Protein AF-A0A3D4CUS3-F1 (afdb_monomer)

Solvent-accessible surface area (backbone atoms only — not comparable to full-atom values): 15974 Å² total; per-residue (Å²): 77,71,78,51,78,47,82,40,67,44,72,77,61,84,50,59,71,52,46,21,50,54,32,41,54,60,56,50,49,78,77,44,51,54,51,92,82,33,80,84,44,58,39,67,62,56,48,47,60,64,47,42,52,37,71,38,87,51,36,23,70,91,36,48,81,13,36,14,64,58,39,35,36,34,49,68,45,72,81,66,85,88,55,67,58,32,38,36,27,27,30,59,30,76,57,77,99,53,49,63,32,80,39,84,40,62,26,72,54,23,53,29,76,88,42,55,62,27,62,62,43,14,50,49,49,60,72,42,28,72,36,30,64,60,35,69,58,74,64,44,63,55,48,88,100,33,77,69,29,38,10,63,41,34,58,39,88,39,44,72,30,58,57,53,35,72,80,52,83,51,69,63,30,38,49,29,45,18,40,50,13,65,26,13,23,34,3,37,65,50,51,31,39,63,73,81,54,96,54,38,52,74,35,63,76,73,84,46,79,25,80,48,101,77,69,79,65,52,43,95,58,60,61,47,86,59,60,88,95,54,77,58,53,59,15,40,45,42,66,39,58,79,78,61,43,55,38,91,83,82,55,52,73,43,79,41,42,49,49,63,51,50,52,51,53,40,48,47,48,39,68,52,58,60,71,57,64,76,68,44,68,57,80,81,23,70,58,95

Mean predicted aligned error: 7.66 Å

Sequence (288 aa):
KPMTVIFEYGVPLSTCAQIKNWSQQWQQLSSLDFVSADPTSTFNADLEALTDVVALANANPAKPNGSAINQLRTNNFIEPFTLDWTMREWQITGAGVAPSHLTAVTTKQTPANSKWNTSDLASYLNTFEADIVAGTHTVPLSFPGATPFLSGQSAVPSPAFFWDAPGIANNEGRHHFSLNTCNGCHGGEAGAQLPTVGGLPLDPVTGMGATGPSSNAPSFVHIAERNAMSQSHLSRFLTGTGSALSDPVSGVPRVFDDLTRRAADLDFAANMPCLMLSLTPALATRSH

Foldseek 3Di:
DDKDKDFDFAQPDDALVRLQVLLVLVVVLVVWDDCVVPVPTCNVVSVCVSCCCQPDQLNQVVDQSSHRTAKMKIWPPDDDPVDFIKMAIWGQACDDPDHSDTDTDFQWLAFDPVCAADPQLLVVLQVCVVCLLQLNDTQDCADVVGHRGTGRMAGQPFQQDFGDYPNNPDLSSRLSSRCLHPNSVQHNNVSQDFDDDPQFDQDPVPRDTDHHDPDSGGDPDQWADDDPPDGTGGTCLQCQPDFFRQSPPPRPGHTHHNVVVVVVLSCCSNDPDSVVVVVCPPSVSPSD

Structure (mmCIF, N/CA/C/O backbone):
data_AF-A0A3D4CUS3-F1
#
_entry.id   AF-A0A3D4CUS3-F1
#
loop_
_atom_site.group_PDB
_atom_site.id
_atom_site.type_symbol
_atom_site.label_atom_id
_atom_site.label_alt_id
_atom_site.label_comp_id
_atom_site.label_asym_id
_atom_site.label_entity_id
_atom_site.label_seq_id
_atom_site.pdbx_PDB_ins_code
_atom_site.Cartn_x
_atom_site.Cartn_y
_atom_site.Cartn_z
_atom_site.occupancy
_atom_site.B_iso_or_equiv
_atom_site.auth_seq_id
_atom_site.auth_comp_id
_atom_site.auth_asym_id
_atom_site.auth_atom_id
_atom_site.pdbx_PDB_model_num
ATOM 1 N N . LYS A 1 1 ? 1.770 22.725 -1.464 1.00 59.00 1 LYS A N 1
ATOM 2 C CA . LYS A 1 1 ? 1.053 21.436 -1.296 1.00 59.00 1 LYS A CA 1
ATOM 3 C C . LYS A 1 1 ? 0.975 21.119 0.195 1.00 59.00 1 LYS A C 1
ATOM 5 O O . LYS A 1 1 ? 2.015 21.281 0.830 1.00 59.00 1 LYS A O 1
ATOM 10 N N . PRO A 1 2 ? -0.180 20.728 0.777 1.00 69.19 2 PRO A N 1
ATOM 11 C CA . PRO A 1 2 ? -0.237 20.308 2.166 1.00 69.19 2 PRO A CA 1
ATOM 12 C C . PRO A 1 2 ? 0.639 19.073 2.346 1.00 69.19 2 PRO A C 1
ATOM 14 O O . PRO A 1 2 ? 0.858 18.291 1.411 1.00 69.19 2 PRO A O 1
ATOM 17 N N . MET A 1 3 ? 1.152 18.922 3.559 1.00 77.25 3 MET A N 1
ATOM 18 C CA . MET A 1 3 ? 1.794 17.689 3.970 1.00 77.25 3 MET A CA 1
ATOM 19 C C . MET A 1 3 ? 0.709 16.640 4.191 1.00 77.25 3 MET A C 1
ATOM 21 O O . MET A 1 3 ? -0.192 16.837 5.002 1.00 77.25 3 MET A O 1
ATOM 25 N N . THR A 1 4 ? 0.809 15.526 3.482 1.00 79.75 4 THR A N 1
ATOM 26 C CA . THR A 1 4 ? -0.019 14.346 3.702 1.00 79.75 4 THR A CA 1
ATOM 27 C C . THR A 1 4 ? 0.852 13.229 4.248 1.00 79.75 4 THR A C 1
ATOM 29 O O . THR A 1 4 ? 2.008 13.060 3.849 1.00 79.75 4 THR A O 1
ATOM 32 N N . VAL A 1 5 ? 0.284 12.473 5.183 1.00 87.12 5 VAL A N 1
ATOM 33 C CA . VAL A 1 5 ? 0.957 11.375 5.868 1.00 87.12 5 VAL A CA 1
ATOM 34 C C . VAL A 1 5 ? 0.071 10.137 5.813 1.00 87.12 5 VAL A C 1
ATOM 36 O O . VAL A 1 5 ? -1.119 10.218 6.102 1.00 87.12 5 VAL A O 1
ATOM 39 N N . ILE A 1 6 ? 0.658 8.995 5.459 1.00 88.69 6 ILE A N 1
ATOM 40 C CA . ILE A 1 6 ? 0.032 7.674 5.578 1.00 88.69 6 ILE A CA 1
ATOM 41 C C . ILE A 1 6 ? 0.704 6.957 6.740 1.00 88.69 6 ILE A C 1
ATOM 43 O O . ILE A 1 6 ? 1.929 6.828 6.751 1.00 88.69 6 ILE A O 1
ATOM 47 N N . PHE A 1 7 ? -0.098 6.474 7.683 1.00 92.75 7 PHE A N 1
ATOM 48 C CA . PHE A 1 7 ? 0.341 5.554 8.725 1.00 92.75 7 PHE A CA 1
ATOM 49 C C . PHE A 1 7 ? -0.095 4.146 8.342 1.00 92.75 7 PHE A C 1
ATOM 51 O O . PHE A 1 7 ? -1.285 3.882 8.184 1.00 92.75 7 PHE A O 1
ATOM 58 N N . GLU A 1 8 ? 0.864 3.239 8.194 1.00 93.12 8 GLU A N 1
ATOM 59 C CA . GLU A 1 8 ? 0.587 1.841 7.890 1.00 93.12 8 GLU A CA 1
ATOM 60 C C . GLU A 1 8 ? 0.968 0.993 9.101 1.00 93.12 8 GLU A C 1
ATOM 62 O O . GLU A 1 8 ? 2.135 0.928 9.503 1.00 93.12 8 GLU A O 1
ATOM 67 N N . TYR A 1 9 ? -0.031 0.357 9.706 1.00 94.75 9 TYR A N 1
ATOM 68 C CA . TYR A 1 9 ? 0.124 -0.417 10.931 1.00 94.75 9 TYR A CA 1
ATOM 69 C C . TYR A 1 9 ? 0.278 -1.908 10.635 1.00 94.75 9 TYR A C 1
ATOM 71 O O . TYR A 1 9 ? -0.374 -2.461 9.753 1.00 94.75 9 TYR A O 1
ATOM 79 N N . GLY A 1 10 ? 1.133 -2.570 11.409 1.00 93.00 10 GLY A N 1
ATOM 80 C CA . GLY A 1 10 ? 1.187 -4.021 11.495 1.00 93.00 10 GLY A CA 1
ATOM 81 C C . GLY A 1 10 ? 0.258 -4.499 12.595 1.00 93.00 10 GLY A C 1
ATOM 82 O O . GLY A 1 10 ? 0.450 -4.141 13.754 1.00 93.00 10 GLY A O 1
ATOM 83 N N . VAL A 1 11 ? -0.727 -5.314 12.233 1.00 93.44 11 VAL A N 1
ATOM 84 C CA . VAL A 1 11 ? -1.710 -5.856 13.171 1.00 93.44 11 VAL A CA 1
ATOM 85 C C . VAL A 1 11 ? -1.025 -6.879 14.089 1.00 93.44 11 VAL A C 1
ATOM 87 O O . VAL A 1 11 ? -0.524 -7.887 13.589 1.00 93.44 11 VAL A O 1
ATOM 90 N N . PRO A 1 12 ? -0.982 -6.670 15.419 1.00 94.38 12 PRO A N 1
ATOM 91 C CA . PRO A 1 12 ? -0.307 -7.560 16.367 1.00 94.38 12 PRO A CA 1
ATOM 92 C C . PRO A 1 12 ? -1.148 -8.806 16.718 1.00 94.38 12 PRO A C 1
ATOM 94 O O . PRO A 1 12 ? -1.162 -9.257 17.861 1.00 94.38 12 PRO A O 1
ATOM 97 N N . LEU A 1 13 ? -1.853 -9.376 15.738 1.00 92.69 13 LEU A N 1
ATOM 98 C CA . LEU A 1 13 ? -2.669 -10.583 15.872 1.00 92.69 13 LEU A CA 1
ATOM 99 C C . LEU A 1 13 ? -2.086 -11.668 14.966 1.00 92.69 13 LEU A C 1
ATOM 101 O O . LEU A 1 13 ? -1.960 -11.466 13.762 1.00 92.69 13 LEU A O 1
ATOM 105 N N . SER A 1 14 ? -1.715 -12.814 15.536 1.00 88.81 14 SER A N 1
ATOM 106 C CA . SER A 1 14 ? -0.957 -13.846 14.809 1.00 88.81 14 SER A CA 1
ATOM 107 C C . SER A 1 14 ? -1.591 -15.231 14.846 1.00 88.81 14 SER A C 1
ATOM 109 O O . SER A 1 14 ? -1.266 -16.078 14.016 1.00 88.81 14 SER A O 1
ATOM 111 N N . THR A 1 15 ? -2.511 -15.489 15.778 1.00 91.00 15 THR A N 1
ATOM 112 C CA . THR A 1 15 ? -3.245 -16.757 15.793 1.00 91.00 15 THR A CA 1
ATOM 113 C C . THR A 1 15 ? -4.447 -16.687 14.859 1.00 91.00 15 THR A C 1
ATOM 115 O O . THR A 1 15 ? -5.098 -15.648 14.737 1.00 91.00 15 THR A O 1
ATOM 118 N N . CYS A 1 16 ? -4.800 -17.821 14.248 1.00 91.00 16 CYS A N 1
ATOM 119 C CA . CYS A 1 16 ? -5.996 -17.899 13.411 1.00 91.00 16 CYS A CA 1
ATOM 120 C C . CYS A 1 16 ? -7.245 -17.395 14.150 1.00 91.00 16 CYS A C 1
ATOM 122 O O . CYS A 1 16 ? -7.989 -16.587 13.610 1.00 91.00 16 CYS A O 1
ATOM 124 N N . ALA A 1 17 ? -7.460 -17.836 15.395 1.00 93.38 17 ALA A N 1
ATOM 125 C CA . ALA A 1 17 ? -8.639 -17.454 16.169 1.00 93.38 17 ALA A CA 1
ATOM 126 C C . ALA A 1 17 ? -8.754 -15.930 16.341 1.00 93.38 17 ALA A C 1
ATOM 128 O O . ALA A 1 17 ? -9.843 -15.385 16.179 1.00 93.38 17 ALA A O 1
ATOM 129 N N . GLN A 1 18 ? -7.637 -15.244 16.609 1.00 94.50 18 GLN A N 1
ATOM 130 C CA . GLN A 1 18 ? -7.605 -13.784 16.704 1.00 94.50 18 GLN A CA 1
ATOM 131 C C . GLN A 1 18 ? -7.936 -13.118 15.365 1.00 94.50 18 GLN A C 1
ATOM 133 O O . GLN A 1 18 ? -8.786 -12.235 15.326 1.00 94.50 18 GLN A O 1
ATOM 138 N N . ILE A 1 19 ? -7.303 -13.561 14.273 1.00 92.75 19 ILE A N 1
ATOM 139 C CA . ILE A 1 19 ? -7.516 -12.996 12.932 1.00 92.75 19 ILE A CA 1
ATOM 140 C C . ILE A 1 19 ? -8.974 -13.174 12.495 1.00 92.75 19 ILE A C 1
ATOM 142 O O . ILE A 1 19 ? -9.592 -12.216 12.032 1.00 92.75 19 ILE A O 1
ATOM 146 N N . LYS A 1 20 ? -9.544 -14.372 12.681 1.00 94.25 20 LYS A N 1
ATOM 147 C CA . LYS A 1 20 ? -10.948 -14.653 12.348 1.00 94.25 20 LYS A CA 1
ATOM 148 C C . LYS A 1 20 ? -11.899 -13.776 13.150 1.00 94.25 20 LYS A C 1
ATOM 150 O O . LYS A 1 20 ? -12.780 -13.163 12.563 1.00 94.25 20 LYS A O 1
ATOM 155 N N . ASN A 1 21 ? -11.708 -13.705 14.468 1.00 95.75 21 ASN A N 1
ATOM 156 C CA . ASN A 1 21 ? -12.573 -12.916 15.342 1.00 95.75 21 ASN A CA 1
ATOM 157 C C . ASN A 1 21 ? -12.532 -11.430 14.953 1.00 95.75 21 ASN A C 1
ATOM 159 O O . ASN A 1 21 ? -13.571 -10.832 14.699 1.00 95.75 21 ASN A O 1
ATOM 163 N N . TRP A 1 22 ? -11.335 -10.871 14.769 1.00 96.31 22 TRP A N 1
ATOM 164 C CA . TRP A 1 22 ? -11.177 -9.480 14.348 1.00 96.31 22 TRP A CA 1
ATOM 165 C C . TRP A 1 22 ? -11.804 -9.216 12.968 1.00 96.31 22 TRP A C 1
ATOM 167 O O . TRP A 1 22 ? -12.482 -8.211 12.774 1.00 96.31 22 TRP A O 1
ATOM 177 N N . SER A 1 23 ? -11.669 -10.155 12.025 1.00 95.00 23 SER A N 1
ATOM 178 C CA . SER A 1 23 ? -12.306 -10.062 10.700 1.00 95.00 23 SER A CA 1
ATOM 179 C C . SER A 1 23 ? -13.838 -10.084 10.783 1.00 95.00 23 SER A C 1
ATOM 181 O O . SER A 1 23 ? -14.510 -9.314 10.100 1.00 95.00 23 SER A O 1
ATOM 183 N N . GLN A 1 24 ? -14.399 -10.933 11.648 1.00 96.44 24 GLN A N 1
ATOM 184 C CA . GLN A 1 24 ? -15.841 -10.998 11.902 1.00 96.44 24 GLN A CA 1
ATOM 185 C C . GLN A 1 24 ? -16.360 -9.711 12.551 1.00 96.44 24 GLN A C 1
ATOM 187 O O . GLN A 1 24 ? -17.419 -9.227 12.166 1.00 96.44 24 GLN A O 1
ATOM 192 N N . GLN A 1 25 ? -15.612 -9.122 13.486 1.00 97.25 25 GLN A N 1
ATOM 193 C CA . GLN A 1 25 ? -15.953 -7.835 14.098 1.00 97.25 25 GLN A CA 1
ATOM 194 C C . GLN A 1 25 ? -15.955 -6.697 13.062 1.00 97.25 25 GLN A C 1
ATOM 196 O O . GLN A 1 25 ? -16.886 -5.895 13.035 1.00 97.25 25 GLN A O 1
ATOM 201 N N . TRP A 1 26 ? -14.986 -6.669 12.138 1.00 96.62 26 TRP A N 1
ATOM 202 C CA . TRP A 1 26 ? -15.012 -5.737 11.001 1.00 96.62 26 TRP A CA 1
ATOM 203 C C . TRP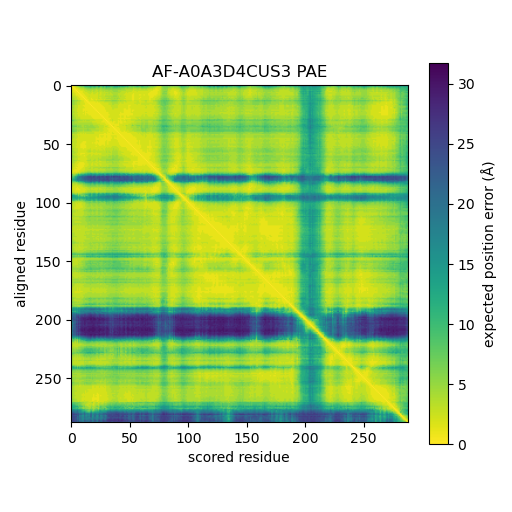 A 1 26 ? -16.256 -5.922 10.122 1.00 96.62 26 TRP A C 1
ATOM 205 O O . TRP A 1 26 ? -16.871 -4.934 9.726 1.00 96.62 26 TRP A O 1
ATOM 215 N N . GLN A 1 27 ? -16.659 -7.165 9.833 1.00 95.44 27 GLN A N 1
ATOM 216 C CA . GLN A 1 27 ? -17.898 -7.429 9.091 1.00 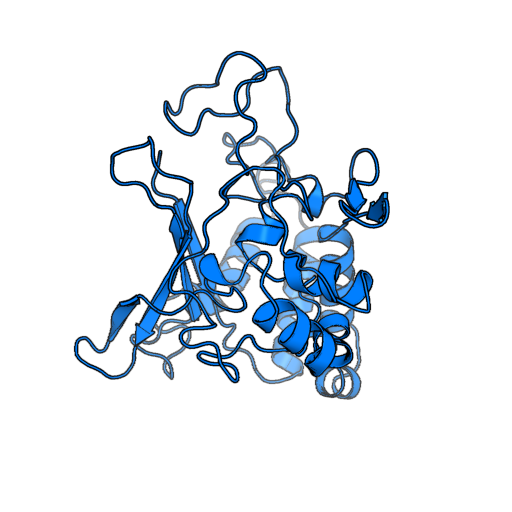95.44 27 GLN A CA 1
ATOM 217 C C . GLN A 1 27 ? -19.143 -6.972 9.864 1.00 95.44 27 GLN A C 1
ATOM 219 O O . GLN A 1 27 ? -20.057 -6.409 9.263 1.00 95.44 27 GLN A O 1
ATOM 224 N N . GLN A 1 28 ? -19.182 -7.168 11.184 1.00 95.88 28 GLN A N 1
ATOM 225 C CA . GLN A 1 28 ? -20.318 -6.785 12.030 1.00 95.88 28 GLN A CA 1
ATOM 226 C C . GLN A 1 28 ? -20.609 -5.282 11.982 1.00 95.88 28 GLN A C 1
ATOM 228 O O . GLN A 1 28 ? -21.783 -4.913 12.007 1.00 95.88 28 GLN A O 1
ATOM 233 N N . LEU A 1 29 ? -19.595 -4.426 11.796 1.00 96.31 29 LEU A N 1
ATOM 234 C CA . LEU A 1 29 ? -19.809 -2.984 11.611 1.00 96.31 29 LEU A CA 1
ATOM 235 C C . LEU A 1 29 ? -20.782 -2.663 10.467 1.00 96.31 29 LEU A C 1
ATOM 237 O O . LEU A 1 29 ? -21.519 -1.689 10.555 1.00 96.31 29 LEU A O 1
ATOM 241 N N . SER A 1 30 ? -20.821 -3.482 9.409 1.00 92.69 30 SER A N 1
ATOM 242 C CA . SER A 1 30 ? -21.730 -3.270 8.270 1.00 92.69 30 SER A CA 1
ATOM 243 C C . SER A 1 30 ? -23.211 -3.486 8.602 1.00 92.69 30 SER A C 1
ATOM 245 O O . SER A 1 30 ? -24.074 -3.068 7.834 1.00 92.69 30 SER A O 1
ATOM 247 N N . SER A 1 31 ? -23.505 -4.131 9.734 1.00 94.38 31 SER A N 1
ATOM 248 C CA . SER A 1 31 ? -24.869 -4.356 10.226 1.00 94.38 31 SER A CA 1
ATOM 249 C C . SER A 1 31 ? -25.372 -3.257 11.164 1.00 94.38 31 SER A C 1
ATOM 251 O O . SER A 1 31 ? -26.530 -3.294 11.573 1.00 94.38 31 SER A O 1
ATOM 253 N N . LEU A 1 32 ? -24.511 -2.297 11.511 1.00 95.94 32 LEU A N 1
ATOM 254 C CA . LEU A 1 32 ? -24.823 -1.202 12.419 1.00 95.94 32 LEU A CA 1
ATOM 255 C C . LEU A 1 32 ? -25.072 0.080 11.625 1.00 95.94 32 LEU A C 1
ATOM 257 O O . LEU A 1 32 ? -24.307 0.428 10.723 1.00 95.94 32 LEU A O 1
ATOM 261 N N . ASP A 1 33 ? -26.107 0.823 12.005 1.00 94.00 33 ASP A N 1
ATOM 262 C CA . ASP A 1 33 ? -26.317 2.171 11.486 1.00 94.00 33 ASP A CA 1
ATOM 263 C C . ASP A 1 33 ? -25.230 3.122 12.001 1.00 94.00 33 ASP A C 1
ATOM 265 O O . ASP A 1 33 ? -24.719 2.981 13.112 1.00 94.00 33 ASP A O 1
ATOM 269 N N . PHE A 1 34 ? -24.876 4.148 11.228 1.00 90.31 34 PHE A N 1
ATOM 270 C CA . PHE A 1 34 ? -24.043 5.225 11.763 1.00 90.31 34 PHE A CA 1
ATOM 271 C C . PHE A 1 34 ? -24.788 5.967 12.881 1.00 90.31 34 PHE A C 1
ATOM 273 O O . PHE A 1 34 ? -25.996 6.178 12.788 1.00 90.31 34 PHE A O 1
ATOM 280 N N . VAL A 1 35 ? -24.055 6.485 13.873 1.00 88.88 35 VAL A N 1
ATOM 281 C CA . VAL A 1 35 ? -24.626 7.247 15.009 1.00 88.88 35 VAL A CA 1
ATOM 282 C C . VAL A 1 35 ? -25.444 8.472 14.556 1.00 88.88 35 VAL A C 1
ATOM 284 O O . VAL A 1 35 ? -26.342 8.941 15.248 1.00 88.88 35 VAL A O 1
ATOM 287 N N . SER A 1 36 ? -25.164 8.989 13.356 1.00 86.94 36 SER A N 1
ATOM 288 C CA . SER A 1 36 ? -25.947 10.048 12.712 1.00 86.94 36 SER A CA 1
ATOM 289 C C . SER A 1 36 ? -27.365 9.642 12.302 1.00 86.94 36 SER A C 1
ATOM 291 O O . SER A 1 36 ? -28.226 10.510 12.191 1.00 86.94 36 SER A O 1
ATOM 293 N N . ALA A 1 37 ? -27.577 8.363 11.989 1.00 90.50 37 ALA A N 1
ATOM 294 C CA . ALA A 1 37 ? -28.860 7.801 11.577 1.00 90.50 37 ALA A CA 1
ATOM 295 C C . ALA A 1 37 ? -29.599 7.181 12.773 1.00 90.50 37 ALA A C 1
ATOM 297 O O . ALA A 1 37 ? -30.798 7.400 12.922 1.00 90.50 37 ALA A O 1
ATOM 298 N N . ASP A 1 38 ? -28.867 6.493 13.653 1.00 94.25 38 ASP A N 1
ATOM 299 C CA . ASP A 1 38 ? -29.369 5.959 14.918 1.00 94.25 38 ASP A CA 1
ATOM 300 C C . ASP A 1 38 ? -28.444 6.370 16.079 1.00 94.25 38 ASP A C 1
ATOM 302 O O . ASP A 1 38 ? -27.366 5.793 16.244 1.00 94.25 38 ASP A O 1
ATOM 306 N N . PRO A 1 39 ? -28.857 7.330 16.930 1.00 94.12 39 PRO A N 1
ATOM 307 C CA . PRO A 1 39 ? -28.078 7.760 18.090 1.00 94.12 39 PRO A CA 1
ATOM 308 C C . PRO A 1 39 ? -27.793 6.662 19.127 1.00 94.12 39 PRO A C 1
ATOM 310 O O . PRO A 1 39 ? -26.960 6.877 20.005 1.00 94.12 39 PRO A O 1
ATOM 313 N N . THR A 1 40 ? -28.491 5.522 19.071 1.00 96.31 40 THR A N 1
ATOM 314 C CA . THR A 1 40 ? -28.289 4.380 19.979 1.00 96.31 40 THR A CA 1
ATOM 315 C C . THR A 1 40 ? -27.310 3.335 19.442 1.00 96.31 40 THR A C 1
ATOM 317 O O . THR A 1 40 ? -26.943 2.416 20.175 1.00 96.31 40 THR A O 1
ATOM 320 N N . SER A 1 41 ? -26.851 3.489 18.197 1.00 97.19 41 SER A N 1
ATOM 321 C CA . SER A 1 41 ? -25.899 2.577 17.565 1.00 97.19 41 SER A CA 1
ATOM 322 C C . SER A 1 41 ? -24.549 2.524 18.290 1.00 97.19 41 SER A C 1
ATOM 324 O O . SER A 1 41 ? -24.004 3.545 18.716 1.00 97.19 41 SER A O 1
ATOM 326 N N . THR A 1 42 ? -23.957 1.328 18.355 1.00 97.44 42 THR A N 1
ATOM 327 C CA . THR A 1 42 ? -22.611 1.085 18.899 1.00 97.44 42 THR A CA 1
ATOM 328 C C . THR A 1 42 ? -21.490 1.271 17.875 1.00 97.44 42 THR A C 1
ATOM 330 O O . THR A 1 42 ? -20.325 1.155 18.247 1.00 97.44 42 THR A O 1
ATOM 333 N N . PHE A 1 43 ? -21.800 1.626 16.617 1.00 96.44 43 PHE A N 1
ATOM 334 C CA . PHE A 1 43 ? -20.843 1.665 15.498 1.00 96.44 43 PHE A CA 1
ATOM 335 C C . PHE A 1 43 ? -19.503 2.334 15.843 1.00 96.44 43 PHE A C 1
ATOM 337 O O . PHE A 1 43 ? -18.446 1.773 15.568 1.00 96.44 43 PHE A O 1
ATOM 344 N N . ASN A 1 44 ? -19.524 3.527 16.451 1.00 95.69 44 ASN A N 1
ATOM 345 C CA . ASN A 1 44 ? -18.290 4.256 16.766 1.00 95.69 44 ASN A CA 1
ATOM 346 C C . ASN A 1 44 ? -17.464 3.566 17.861 1.00 95.69 44 ASN A C 1
ATOM 348 O O . ASN A 1 44 ? -16.243 3.551 17.755 1.00 95.69 44 ASN A O 1
ATOM 352 N N . ALA A 1 45 ? -18.113 2.999 18.882 1.00 97.44 45 ALA A N 1
ATOM 353 C CA . ALA A 1 45 ? -17.427 2.297 19.965 1.00 97.44 45 ALA A CA 1
ATOM 354 C C . ALA A 1 45 ? -16.811 0.979 19.468 1.00 97.44 45 ALA A C 1
ATOM 356 O O . ALA A 1 45 ? -15.670 0.661 19.797 1.00 97.44 45 ALA A O 1
ATOM 357 N N . ASP A 1 46 ? -17.536 0.247 18.620 1.00 97.94 46 ASP A N 1
ATOM 358 C CA . ASP A 1 46 ? -17.047 -0.996 18.020 1.00 97.94 46 ASP A CA 1
ATOM 359 C C . ASP A 1 46 ? -15.898 -0.721 17.030 1.00 97.94 46 ASP A C 1
ATOM 361 O O . ASP A 1 46 ? -14.898 -1.443 17.017 1.00 97.94 46 ASP A O 1
ATOM 365 N N . LEU A 1 47 ? -15.989 0.361 16.244 1.00 97.12 47 LEU A N 1
ATOM 366 C CA . LEU A 1 47 ? -14.908 0.816 15.364 1.00 97.12 47 LEU A CA 1
ATOM 367 C C . LEU A 1 47 ? -13.667 1.245 16.160 1.00 97.12 47 LEU A C 1
ATOM 369 O O . LEU A 1 47 ? -12.556 0.876 15.785 1.00 97.12 47 LEU A O 1
ATOM 373 N N . GLU A 1 48 ? -13.840 1.993 17.253 1.00 97.44 48 GLU A N 1
ATOM 374 C CA . GLU A 1 48 ? -12.739 2.392 18.136 1.00 97.44 48 GLU A CA 1
ATOM 375 C C . GLU A 1 48 ? -12.015 1.155 18.677 1.00 97.44 48 GLU A C 1
ATOM 377 O O . GLU A 1 48 ? -10.813 1.016 18.447 1.00 97.44 48 GLU A O 1
ATOM 382 N N . ALA A 1 49 ? -12.749 0.190 19.244 1.00 97.62 49 ALA A N 1
ATOM 383 C CA . ALA A 1 49 ? -12.187 -1.062 19.754 1.00 97.62 49 ALA A CA 1
ATOM 384 C C . ALA A 1 49 ? -11.411 -1.858 18.685 1.00 97.62 49 ALA A C 1
ATOM 386 O O . ALA A 1 49 ? -10.350 -2.421 18.969 1.00 97.62 49 ALA A O 1
ATOM 387 N N . LEU A 1 50 ? -11.903 -1.884 17.441 1.00 97.62 50 LEU A N 1
ATOM 388 C CA . LEU A 1 50 ? -11.213 -2.507 16.308 1.00 97.62 50 LEU A CA 1
ATOM 389 C C . LEU A 1 50 ? -9.901 -1.797 15.956 1.00 97.62 50 LEU A C 1
ATOM 391 O O . LEU A 1 50 ? -8.919 -2.465 15.619 1.00 97.62 50 LEU A O 1
ATOM 395 N N . THR A 1 51 ? -9.877 -0.463 16.017 1.00 97.00 51 THR A N 1
ATOM 396 C CA . THR A 1 51 ? -8.696 0.349 15.684 1.00 97.00 51 THR A CA 1
ATOM 397 C C . THR A 1 51 ? -7.679 0.451 16.822 1.00 97.00 51 THR A C 1
ATOM 399 O O . THR A 1 51 ? -6.477 0.521 16.555 1.00 97.00 51 THR A O 1
ATOM 402 N N . ASP A 1 52 ? -8.114 0.351 18.077 1.00 97.50 52 ASP A N 1
ATOM 403 C CA . ASP A 1 52 ? -7.262 0.367 19.271 1.00 97.50 52 ASP A CA 1
ATOM 404 C C . ASP A 1 52 ? -6.234 -0.768 19.287 1.00 97.50 52 ASP A C 1
ATOM 406 O O . ASP A 1 52 ? -5.124 -0.594 19.797 1.00 97.50 52 ASP A O 1
ATOM 410 N N . VAL A 1 53 ? -6.554 -1.890 18.628 1.00 97.00 53 VAL A N 1
ATOM 411 C CA . VAL A 1 53 ? -5.643 -3.022 18.381 1.00 97.00 53 VAL A CA 1
ATOM 412 C C . VAL A 1 53 ? -4.300 -2.573 17.790 1.00 97.00 53 VAL A C 1
ATOM 414 O O . VAL A 1 53 ? -3.281 -3.225 18.017 1.00 97.00 53 VAL A O 1
ATOM 417 N N . VAL A 1 54 ? -4.278 -1.471 17.033 1.00 96.81 54 VAL A N 1
ATOM 418 C CA . VAL A 1 54 ? -3.057 -0.918 16.428 1.00 96.81 54 VAL A CA 1
ATOM 419 C C . VAL A 1 54 ? -2.757 0.527 16.831 1.00 96.81 54 VAL A C 1
ATOM 421 O O . VAL A 1 54 ? -1.596 0.934 16.777 1.00 96.81 54 VAL A O 1
ATOM 424 N N . ALA A 1 55 ? -3.767 1.313 17.204 1.00 95.56 55 ALA A N 1
ATOM 425 C CA . ALA A 1 55 ? -3.622 2.752 17.413 1.00 95.56 55 ALA A CA 1
ATOM 426 C C . ALA A 1 55 ? -3.099 3.123 18.810 1.00 95.56 55 ALA A C 1
ATOM 428 O O . ALA A 1 55 ? -2.457 4.166 18.958 1.00 95.56 55 ALA A O 1
ATOM 429 N N . LEU A 1 56 ? -3.335 2.282 19.824 1.00 96.19 56 LEU A N 1
ATOM 430 C CA . LEU A 1 56 ? -2.934 2.581 21.197 1.00 96.19 56 LEU A CA 1
ATOM 431 C C . LEU A 1 56 ? -1.410 2.590 21.383 1.00 96.19 56 LEU A C 1
ATOM 433 O O . LEU A 1 56 ? -0.644 1.879 20.723 1.00 96.19 56 LEU A O 1
ATOM 437 N N . ALA A 1 57 ? -0.956 3.379 22.359 1.00 94.75 57 ALA A N 1
ATOM 438 C CA . ALA A 1 57 ? 0.421 3.309 22.826 1.00 94.75 57 ALA A CA 1
ATOM 439 C C . ALA A 1 57 ? 0.735 1.890 23.324 1.00 94.75 57 ALA A C 1
ATOM 441 O O . ALA A 1 57 ? -0.065 1.281 24.030 1.00 94.75 57 ALA A O 1
ATOM 442 N N . ASN A 1 58 ? 1.919 1.378 22.983 1.00 96.19 58 ASN A N 1
ATOM 443 C CA . ASN A 1 58 ? 2.331 0.004 23.285 1.00 96.19 58 ASN A CA 1
ATOM 444 C C . ASN A 1 58 ? 1.452 -1.096 22.655 1.00 96.19 58 ASN A C 1
ATOM 446 O O . ASN A 1 58 ? 1.513 -2.235 23.113 1.00 96.19 58 ASN A O 1
ATOM 450 N N . ALA A 1 59 ? 0.690 -0.807 21.590 1.00 96.81 59 ALA A N 1
ATOM 451 C CA . ALA A 1 59 ? -0.082 -1.820 20.861 1.00 96.81 59 ALA A CA 1
ATOM 452 C C . ALA A 1 59 ? 0.780 -2.992 20.343 1.00 96.81 59 ALA A C 1
ATOM 454 O O . ALA A 1 59 ? 0.284 -4.104 20.185 1.00 96.81 59 ALA A O 1
ATOM 455 N N . ASN A 1 60 ? 2.084 -2.788 20.114 1.00 95.75 60 ASN A N 1
ATOM 456 C CA . ASN A 1 60 ? 3.019 -3.875 19.827 1.00 95.75 60 ASN A CA 1
ATOM 457 C C . ASN A 1 60 ? 4.342 -3.703 20.600 1.00 95.75 60 ASN A C 1
ATOM 459 O O . ASN A 1 60 ? 5.297 -3.138 20.060 1.00 95.75 60 ASN A O 1
ATOM 463 N N . PRO A 1 61 ? 4.447 -4.229 21.837 1.00 94.69 61 PRO A N 1
ATOM 464 C CA . PRO A 1 61 ? 5.624 -4.057 22.697 1.00 94.69 61 PRO A CA 1
ATOM 465 C C . PRO A 1 61 ? 6.928 -4.639 22.135 1.00 94.69 61 PRO A C 1
ATOM 467 O O . PRO A 1 61 ? 8.007 -4.264 22.584 1.00 94.69 61 PRO A O 1
ATOM 470 N N . ALA A 1 62 ? 6.847 -5.557 21.166 1.00 92.44 62 ALA A N 1
ATOM 471 C CA . ALA A 1 62 ? 8.021 -6.152 20.532 1.00 92.44 62 ALA A CA 1
ATOM 472 C C . ALA A 1 62 ? 8.663 -5.236 19.473 1.00 92.44 62 ALA A C 1
ATOM 474 O O . ALA A 1 62 ? 9.779 -5.500 19.023 1.00 92.44 62 ALA A O 1
ATOM 475 N N . LYS A 1 63 ? 7.968 -4.173 19.053 1.00 92.75 63 LYS A N 1
ATOM 476 C CA . LYS A 1 63 ? 8.450 -3.214 18.056 1.00 92.75 63 LYS A CA 1
ATOM 477 C C . LYS A 1 63 ? 9.067 -1.976 18.715 1.00 92.75 63 LYS A C 1
ATOM 479 O O . LYS A 1 63 ? 8.745 -1.662 19.862 1.00 92.75 63 LYS A O 1
ATOM 484 N N . PRO A 1 64 ? 9.931 -1.231 17.999 1.00 92.69 64 PRO A N 1
ATOM 485 C CA . PRO A 1 64 ? 10.463 0.038 18.487 1.00 92.69 64 PRO A CA 1
ATOM 486 C C . PRO A 1 64 ? 9.353 0.974 18.987 1.00 92.69 64 PRO A C 1
ATOM 488 O O . PRO A 1 64 ? 8.303 1.109 18.356 1.00 92.69 64 PRO A O 1
ATOM 491 N N . ASN A 1 65 ? 9.584 1.604 20.142 1.00 93.12 65 ASN A N 1
ATOM 492 C CA . ASN A 1 65 ? 8.613 2.442 20.865 1.00 93.12 65 ASN A CA 1
ATOM 493 C C . ASN A 1 65 ? 7.294 1.745 21.246 1.00 93.12 65 ASN A C 1
ATOM 495 O O . ASN A 1 65 ? 6.306 2.425 21.512 1.00 93.12 65 ASN A O 1
ATOM 499 N N . GLY A 1 66 ? 7.236 0.410 21.218 1.00 94.62 66 GLY A N 1
ATOM 500 C CA . GLY A 1 66 ? 5.995 -0.336 21.428 1.00 94.62 66 GLY A CA 1
ATOM 501 C C . GLY A 1 66 ? 4.927 -0.074 20.354 1.00 94.62 66 GLY A C 1
ATOM 502 O O . GLY A 1 66 ? 3.760 -0.415 20.541 1.00 94.62 66 GLY A O 1
ATOM 503 N N . SER A 1 67 ? 5.285 0.580 19.245 1.00 94.81 67 SER A N 1
ATOM 504 C CA . SER A 1 67 ? 4.328 1.039 18.242 1.00 94.81 67 SER A CA 1
ATOM 505 C C . SER A 1 67 ? 3.972 -0.067 17.252 1.00 94.81 67 SER A C 1
ATOM 507 O O . SER A 1 67 ? 4.843 -0.769 16.732 1.00 94.81 67 SER A O 1
ATOM 509 N N . ALA A 1 68 ? 2.692 -0.172 16.894 1.00 96.31 68 ALA A N 1
ATOM 510 C CA . ALA A 1 68 ? 2.264 -1.046 15.808 1.00 96.31 68 ALA A CA 1
ATOM 511 C C . ALA A 1 68 ? 2.626 -0.500 14.408 1.00 96.31 68 ALA A C 1
ATOM 513 O O . ALA A 1 68 ? 2.551 -1.258 13.443 1.00 96.31 68 ALA A O 1
ATOM 514 N N . ILE A 1 69 ? 3.103 0.745 14.257 1.00 95.25 69 ILE A N 1
ATOM 515 C CA . ILE A 1 69 ? 3.463 1.350 12.955 1.00 95.25 69 ILE A CA 1
ATOM 516 C C . ILE A 1 69 ? 4.541 0.524 12.242 1.00 95.25 69 ILE A C 1
ATOM 518 O O . ILE A 1 69 ? 5.635 0.325 12.769 1.00 95.25 69 ILE A O 1
ATOM 522 N N . ASN A 1 70 ? 4.245 0.000 11.051 1.00 93.00 70 ASN A N 1
ATOM 523 C CA . ASN A 1 70 ? 5.218 -0.656 10.170 1.00 93.00 70 ASN A CA 1
ATOM 524 C C . ASN A 1 70 ? 6.015 0.380 9.382 1.00 93.00 70 ASN A C 1
ATOM 526 O O . ASN A 1 70 ? 7.242 0.339 9.370 1.00 93.00 70 ASN A O 1
ATOM 530 N N . GLN A 1 71 ? 5.306 1.304 8.744 1.00 92.88 71 GLN A N 1
ATOM 531 C CA . GLN A 1 71 ? 5.883 2.304 7.859 1.00 92.88 71 GLN A CA 1
ATOM 532 C C . GLN A 1 71 ? 5.008 3.553 7.829 1.00 92.88 71 GLN A C 1
ATOM 534 O O . GLN A 1 71 ? 3.801 3.505 8.074 1.00 92.88 71 GLN A O 1
ATOM 539 N N . LEU A 1 72 ? 5.650 4.679 7.550 1.00 94.06 72 LEU A N 1
ATOM 540 C CA . LEU A 1 72 ? 5.017 5.970 7.352 1.00 94.06 72 LEU A CA 1
ATOM 541 C C . LEU A 1 72 ? 5.417 6.493 5.980 1.00 94.06 72 LEU A C 1
ATOM 543 O O . LEU A 1 72 ? 6.581 6.391 5.594 1.00 94.06 72 LEU A O 1
ATOM 547 N N . ARG A 1 73 ? 4.471 7.070 5.241 1.00 91.19 73 ARG A N 1
ATOM 548 C CA . ARG A 1 73 ? 4.753 7.689 3.941 1.00 91.19 73 ARG A CA 1
ATOM 549 C C . ARG A 1 73 ? 4.348 9.147 3.920 1.00 91.19 73 ARG A C 1
ATOM 551 O O . ARG A 1 73 ? 3.279 9.496 4.406 1.00 91.19 73 ARG A O 1
ATOM 558 N N . THR A 1 74 ? 5.200 9.986 3.344 1.00 88.44 74 THR A N 1
ATOM 559 C CA . THR A 1 74 ? 4.960 11.428 3.194 1.00 88.44 74 THR A CA 1
ATOM 560 C C . THR A 1 74 ? 5.128 11.842 1.744 1.00 88.44 74 THR A C 1
ATOM 562 O O . THR A 1 74 ? 6.033 11.341 1.072 1.00 88.44 74 THR A O 1
ATOM 565 N N . ASN A 1 75 ? 4.338 12.805 1.271 1.00 83.50 75 ASN A N 1
ATOM 566 C CA . ASN A 1 75 ? 4.660 13.516 0.035 1.00 83.50 75 ASN A CA 1
ATOM 567 C C . ASN A 1 75 ? 5.782 14.541 0.251 1.00 83.50 75 ASN A C 1
ATOM 569 O O . ASN A 1 75 ? 6.019 14.989 1.372 1.00 83.50 75 ASN A O 1
ATOM 573 N N . ASN A 1 76 ? 6.436 14.976 -0.829 1.00 76.81 76 ASN A N 1
ATOM 574 C CA . ASN A 1 76 ? 7.149 16.247 -0.785 1.00 76.81 76 ASN A CA 1
ATOM 575 C C . ASN A 1 76 ? 6.142 17.395 -0.621 1.00 76.81 76 ASN A C 1
ATOM 577 O O . ASN A 1 76 ? 5.205 17.537 -1.412 1.00 76.81 76 ASN A O 1
ATOM 581 N N . PHE A 1 77 ? 6.366 18.213 0.402 1.00 68.69 77 PHE A N 1
ATOM 582 C CA . PHE A 1 77 ? 5.530 19.356 0.768 1.00 68.69 77 PHE A CA 1
ATOM 583 C C . PHE A 1 77 ? 6.339 20.656 0.900 1.00 68.69 77 PHE A C 1
ATOM 585 O O . PHE A 1 77 ? 5.749 21.716 1.095 1.00 68.69 77 PHE A O 1
ATOM 592 N N . ILE A 1 78 ? 7.671 20.585 0.773 1.00 57.88 78 ILE A N 1
ATOM 593 C CA . ILE A 1 78 ? 8.577 21.729 0.902 1.00 57.88 78 ILE A CA 1
ATOM 594 C C . ILE A 1 78 ? 8.977 22.222 -0.497 1.00 57.88 78 ILE A C 1
ATOM 596 O O . ILE A 1 78 ? 9.262 21.429 -1.397 1.00 57.88 78 ILE A O 1
ATOM 600 N N . GLU A 1 79 ? 8.945 23.545 -0.659 1.00 51.84 79 GLU A N 1
ATOM 601 C CA . GLU A 1 79 ? 9.259 24.314 -1.871 1.00 51.84 79 GLU A CA 1
ATOM 602 C C . GLU A 1 79 ? 10.645 23.980 -2.476 1.00 51.84 79 GLU A C 1
ATOM 604 O O . GLU A 1 79 ? 11.576 23.664 -1.729 1.00 51.84 79 GLU A O 1
ATOM 609 N N . PRO A 1 80 ? 10.828 24.103 -3.810 1.00 52.31 80 PRO A N 1
ATOM 610 C CA . PRO A 1 80 ? 9.888 24.704 -4.753 1.00 52.31 80 PRO A CA 1
ATOM 611 C C . PRO A 1 80 ? 8.839 23.714 -5.286 1.00 52.31 80 PRO A C 1
ATOM 613 O O . PRO A 1 80 ? 9.162 22.608 -5.724 1.00 52.31 80 PRO A O 1
ATOM 616 N N . PHE A 1 81 ? 7.572 24.137 -5.331 1.00 54.66 81 PHE A N 1
ATOM 617 C CA . PHE A 1 81 ? 6.444 23.383 -5.905 1.00 54.66 81 PHE A CA 1
ATOM 618 C C . PHE A 1 81 ? 6.545 23.148 -7.426 1.00 54.66 81 PHE A C 1
ATOM 620 O O . PHE A 1 81 ? 5.625 22.585 -8.019 1.00 54.66 81 PHE A O 1
ATOM 627 N N . THR A 1 82 ? 7.655 23.551 -8.053 1.00 56.31 82 THR A N 1
ATOM 628 C CA . THR A 1 82 ? 8.020 23.240 -9.442 1.00 56.31 82 THR A CA 1
ATOM 629 C C . THR A 1 82 ? 8.584 21.829 -9.616 1.00 56.31 82 THR A C 1
ATOM 631 O O . THR A 1 82 ? 8.760 21.389 -10.748 1.00 56.31 82 THR A O 1
ATOM 634 N N . LEU A 1 83 ? 8.881 21.124 -8.520 1.00 62.38 83 LEU A N 1
ATOM 635 C CA . LEU A 1 83 ? 9.343 19.739 -8.553 1.00 62.38 83 LEU A CA 1
ATOM 636 C C . LEU A 1 83 ? 8.175 18.754 -8.664 1.00 62.38 83 LEU A C 1
ATOM 638 O O . LEU A 1 83 ? 7.087 18.977 -8.118 1.00 62.38 83 LEU A O 1
ATOM 642 N N . ASP A 1 84 ? 8.445 17.626 -9.324 1.00 70.25 84 ASP A N 1
ATOM 643 C CA . ASP A 1 84 ? 7.512 16.507 -9.425 1.00 70.25 84 ASP A CA 1
ATOM 644 C C . ASP A 1 84 ? 7.015 16.083 -8.040 1.00 70.25 84 ASP A C 1
ATOM 646 O O . ASP A 1 84 ? 7.731 16.142 -7.031 1.00 70.25 84 ASP A O 1
ATOM 650 N N . TRP A 1 85 ? 5.760 15.631 -7.980 1.00 74.50 85 TRP A N 1
ATOM 651 C CA . TRP A 1 85 ? 5.271 15.002 -6.762 1.00 74.50 85 TRP A CA 1
ATOM 652 C C . TRP A 1 85 ? 6.130 13.769 -6.471 1.00 74.50 85 TRP A C 1
ATOM 654 O O . TRP A 1 85 ? 6.363 12.932 -7.347 1.00 74.50 85 TRP A O 1
ATOM 664 N N . THR A 1 86 ? 6.602 13.675 -5.229 1.00 81.62 86 THR A N 1
ATOM 665 C CA . THR A 1 86 ? 7.338 12.510 -4.748 1.00 81.62 86 THR A CA 1
ATOM 666 C C . THR A 1 86 ? 6.770 12.022 -3.430 1.00 81.62 86 THR A C 1
ATOM 668 O O . THR A 1 86 ? 6.254 12.817 -2.645 1.00 81.62 86 THR A O 1
ATOM 671 N N . MET A 1 87 ? 6.902 10.725 -3.185 1.00 86.81 87 MET A N 1
ATOM 672 C CA . MET A 1 87 ? 6.603 10.064 -1.924 1.00 86.81 87 MET A CA 1
ATOM 673 C C . MET A 1 87 ? 7.880 9.444 -1.357 1.00 86.81 87 MET A C 1
ATOM 675 O O . MET A 1 87 ? 8.696 8.889 -2.095 1.00 86.81 87 MET A O 1
ATOM 679 N N . ARG A 1 88 ? 8.050 9.534 -0.038 1.00 91.62 88 ARG A N 1
ATOM 680 C CA . ARG A 1 88 ? 9.143 8.901 0.711 1.00 91.62 88 ARG A CA 1
ATOM 681 C C . ARG A 1 88 ? 8.581 8.016 1.808 1.00 91.62 88 ARG A C 1
ATOM 683 O O . ARG A 1 88 ? 7.495 8.289 2.314 1.00 91.62 88 ARG A O 1
ATOM 690 N N . GLU A 1 89 ? 9.337 6.986 2.165 1.00 93.75 89 GLU A N 1
ATOM 691 C CA . GLU A 1 89 ? 8.985 6.035 3.216 1.00 93.75 89 GLU A CA 1
ATOM 692 C C . GLU A 1 89 ? 9.908 6.198 4.427 1.00 93.75 89 GLU A C 1
ATOM 694 O O . GLU A 1 89 ? 11.106 6.464 4.298 1.00 93.75 89 GLU A O 1
ATOM 699 N N . TRP A 1 90 ? 9.330 6.027 5.608 1.00 94.06 90 TRP A N 1
ATOM 700 C CA . TRP A 1 90 ? 9.975 6.173 6.901 1.00 94.06 90 TRP A CA 1
ATOM 701 C C . TRP A 1 90 ? 9.617 4.985 7.787 1.00 94.06 90 TRP A C 1
ATOM 703 O O . TRP A 1 90 ? 8.488 4.494 7.753 1.00 94.06 90 TRP A O 1
ATOM 713 N N . GLN A 1 91 ? 10.558 4.547 8.617 1.00 93.94 91 GLN A N 1
ATOM 714 C CA . GLN A 1 91 ? 10.334 3.495 9.610 1.00 93.94 91 GLN A CA 1
ATOM 715 C C . GLN A 1 91 ? 10.919 3.909 10.957 1.00 93.94 91 GLN A C 1
ATOM 717 O O . GLN A 1 91 ? 11.921 4.623 11.009 1.00 93.94 91 GLN A O 1
ATOM 722 N N . ILE A 1 92 ? 10.306 3.447 12.050 1.00 93.31 92 ILE A N 1
ATOM 723 C CA . ILE A 1 92 ? 10.914 3.553 13.379 1.00 93.31 92 ILE A CA 1
ATOM 724 C C . ILE A 1 92 ? 11.941 2.427 13.485 1.00 93.31 92 ILE A C 1
ATOM 726 O O . ILE A 1 92 ? 11.577 1.251 13.511 1.00 93.31 92 ILE A O 1
ATOM 730 N N . THR A 1 93 ? 13.225 2.766 13.514 1.00 85.31 93 THR A N 1
ATOM 731 C CA . THR A 1 93 ? 14.292 1.761 13.551 1.00 85.31 93 THR A CA 1
ATOM 732 C C . THR A 1 93 ? 14.623 1.381 14.993 1.00 85.31 93 THR A C 1
ATOM 734 O O . THR A 1 93 ? 14.717 2.230 15.872 1.00 85.31 93 THR A O 1
ATOM 737 N N . GLY A 1 94 ? 14.812 0.087 15.271 1.00 82.25 94 GLY A N 1
ATOM 738 C CA . GLY A 1 94 ? 15.246 -0.388 16.597 1.00 82.25 94 GLY A CA 1
ATOM 739 C C . GLY A 1 94 ? 16.756 -0.273 16.839 1.00 82.25 94 GLY A C 1
ATOM 740 O O . GLY A 1 94 ? 17.230 -0.549 17.934 1.00 82.25 94 GLY A O 1
ATOM 741 N N . ALA A 1 95 ? 17.515 0.102 15.808 1.00 76.81 95 ALA A N 1
ATOM 742 C CA . ALA A 1 95 ? 18.971 0.176 15.802 1.00 76.81 95 ALA A CA 1
ATOM 743 C C . ALA A 1 95 ? 19.449 1.287 14.847 1.00 76.81 95 ALA A C 1
ATOM 745 O O . ALA A 1 95 ? 18.660 1.839 14.076 1.00 76.81 95 ALA A O 1
ATOM 746 N N . GLY A 1 96 ? 20.749 1.592 14.869 1.00 74.75 96 GLY A N 1
ATOM 747 C CA . GLY A 1 96 ? 21.378 2.611 14.021 1.00 74.75 96 GLY A CA 1
ATOM 748 C C . GLY A 1 96 ? 21.705 3.901 14.774 1.00 74.75 96 GLY A C 1
ATOM 749 O O . GLY A 1 96 ? 21.788 3.906 15.997 1.00 74.75 96 GLY A O 1
ATOM 750 N N . VAL A 1 97 ? 21.923 4.992 14.035 1.00 72.56 97 VAL A N 1
ATOM 751 C CA . VAL A 1 97 ? 22.361 6.291 14.591 1.00 72.56 97 VAL A CA 1
ATOM 752 C C . VAL A 1 97 ? 21.266 7.047 15.349 1.00 72.56 97 VAL A C 1
ATOM 754 O O . VAL A 1 97 ? 21.569 7.952 16.119 1.00 72.56 97 VAL A O 1
ATOM 757 N N . ALA A 1 98 ? 20.003 6.678 15.138 1.00 81.31 98 ALA A N 1
ATOM 758 C CA . ALA A 1 98 ? 18.843 7.265 15.796 1.00 81.31 98 ALA A CA 1
ATOM 759 C C . ALA A 1 98 ? 17.810 6.161 16.095 1.00 81.31 98 ALA A C 1
ATOM 761 O O . ALA A 1 98 ? 16.759 6.111 15.452 1.00 81.31 98 ALA A O 1
ATOM 762 N N . PRO A 1 99 ? 18.123 5.217 17.007 1.00 84.56 99 PRO A N 1
ATOM 763 C CA . PRO A 1 99 ? 17.163 4.193 17.396 1.00 84.56 99 PRO A CA 1
ATOM 764 C C . PRO A 1 99 ? 15.911 4.870 17.957 1.00 84.56 99 PRO A C 1
ATOM 766 O O . PRO A 1 99 ? 15.986 5.958 18.529 1.00 84.56 99 PRO A O 1
ATOM 769 N N . SER A 1 100 ? 14.757 4.234 17.785 1.00 89.00 100 SER A N 1
ATOM 770 C CA . SER A 1 100 ? 13.460 4.755 18.217 1.00 89.00 100 SER A CA 1
ATOM 771 C C . SER A 1 100 ? 13.000 6.040 17.514 1.00 89.00 100 SER A C 1
ATOM 773 O O . SER A 1 100 ? 11.956 6.583 17.876 1.00 89.00 100 SER A O 1
ATOM 775 N N . HIS A 1 101 ? 13.706 6.523 16.489 1.00 91.12 101 HIS A N 1
ATOM 776 C CA . HIS A 1 101 ? 13.276 7.657 15.669 1.00 91.12 101 HIS A CA 1
ATOM 777 C C . HIS A 1 101 ? 12.792 7.198 14.291 1.00 91.12 101 HIS A C 1
ATOM 779 O O . HIS A 1 101 ? 13.184 6.142 13.787 1.00 91.12 101 HIS A O 1
ATOM 785 N N . LEU A 1 102 ? 11.957 8.027 13.657 1.00 91.81 102 LEU A N 1
ATOM 786 C CA . LEU A 1 102 ? 11.650 7.877 12.238 1.00 91.81 102 LEU A CA 1
ATOM 787 C C . LEU A 1 102 ? 12.920 8.121 11.420 1.00 91.81 102 LEU A C 1
ATOM 789 O O . LEU A 1 102 ? 13.502 9.203 11.459 1.00 91.81 102 LEU A O 1
ATOM 793 N N . THR A 1 103 ? 13.321 7.108 10.661 1.00 92.31 103 THR A N 1
ATOM 794 C CA . THR A 1 103 ? 14.452 7.161 9.737 1.00 92.31 103 THR A CA 1
ATOM 795 C C . THR A 1 103 ? 13.941 6.941 8.320 1.00 92.31 103 THR A C 1
ATOM 797 O O . THR A 1 103 ? 13.081 6.086 8.098 1.00 92.31 103 THR A O 1
ATOM 800 N N . ALA A 1 104 ? 14.451 7.718 7.361 1.00 91.75 104 ALA A N 1
ATOM 801 C CA . ALA A 1 104 ? 14.135 7.516 5.951 1.00 91.75 104 ALA A CA 1
ATOM 802 C C . ALA A 1 104 ? 14.654 6.148 5.497 1.00 91.75 104 ALA A C 1
ATOM 804 O O . ALA A 1 104 ? 15.807 5.797 5.757 1.00 91.75 104 ALA A O 1
ATOM 805 N N . VAL A 1 105 ? 13.814 5.395 4.796 1.00 92.25 105 VAL A N 1
ATOM 806 C CA . VAL A 1 105 ? 14.170 4.100 4.208 1.00 92.25 105 VAL A CA 1
ATOM 807 C C . VAL A 1 105 ? 13.879 4.103 2.709 1.00 92.25 105 VAL A C 1
ATOM 809 O O . VAL A 1 105 ? 13.397 5.086 2.145 1.00 92.25 105 VAL A O 1
ATOM 812 N N . THR A 1 106 ? 14.201 3.002 2.036 1.00 93.88 106 THR A N 1
ATOM 813 C CA . THR A 1 106 ? 13.796 2.811 0.645 1.00 93.88 106 THR A CA 1
ATOM 814 C C . THR A 1 106 ? 12.283 2.688 0.512 1.00 93.88 106 THR A C 1
ATOM 816 O O . THR A 1 106 ? 11.622 2.085 1.354 1.00 93.88 106 THR A O 1
ATOM 819 N N . THR A 1 107 ? 11.733 3.227 -0.573 1.00 92.12 107 THR A N 1
ATOM 820 C CA . THR A 1 107 ? 10.322 3.061 -0.924 1.00 92.12 107 THR A CA 1
ATOM 821 C C . THR A 1 107 ? 10.112 1.638 -1.422 1.00 92.12 107 THR A C 1
ATOM 823 O O . THR A 1 107 ? 10.676 1.257 -2.450 1.00 92.12 107 THR A O 1
ATOM 826 N N . LYS A 1 108 ? 9.341 0.828 -0.685 1.00 91.19 108 LYS A N 1
ATOM 827 C CA . LYS A 1 108 ? 9.157 -0.592 -1.025 1.00 91.19 108 LYS A CA 1
ATOM 828 C C . LYS A 1 108 ? 8.618 -0.770 -2.444 1.00 91.19 108 LYS A C 1
ATOM 830 O O . LYS A 1 108 ? 7.858 0.058 -2.942 1.00 91.19 108 LYS A O 1
ATOM 835 N N . GLN A 1 109 ? 9.065 -1.852 -3.082 1.00 93.81 109 GLN A N 1
ATOM 836 C CA . GLN A 1 109 ? 8.697 -2.262 -4.444 1.00 93.81 109 GLN A CA 1
ATOM 837 C C . GLN A 1 109 ? 8.938 -1.221 -5.553 1.00 93.81 109 GLN A C 1
ATOM 839 O O . GLN A 1 109 ? 8.549 -1.451 -6.687 1.00 93.81 109 GLN A O 1
ATOM 844 N N . THR A 1 110 ? 9.600 -0.089 -5.284 1.00 95.06 110 THR A N 1
ATOM 845 C CA . THR A 1 110 ? 9.742 0.994 -6.271 1.00 95.06 110 THR A CA 1
ATOM 846 C C . THR A 1 110 ? 11.203 1.168 -6.697 1.00 95.06 110 THR A C 1
ATOM 848 O O . THR A 1 110 ? 12.021 1.629 -5.890 1.00 95.06 110 THR A O 1
ATOM 851 N N . PRO A 1 111 ? 11.573 0.827 -7.947 1.00 95.62 111 PRO A N 1
ATOM 852 C CA . PRO A 1 111 ? 12.927 1.047 -8.440 1.00 95.62 111 PRO A CA 1
ATOM 853 C C . PRO A 1 111 ? 13.305 2.525 -8.497 1.00 95.62 111 PRO A C 1
ATOM 855 O O . PRO A 1 111 ? 12.453 3.414 -8.516 1.00 95.62 111 PRO A O 1
ATOM 858 N N . ALA A 1 112 ? 14.604 2.804 -8.575 1.00 93.50 112 ALA A N 1
ATOM 859 C CA . ALA A 1 112 ? 15.110 4.133 -8.887 1.00 93.50 112 ALA A CA 1
ATOM 860 C C . ALA A 1 112 ? 14.589 4.576 -10.259 1.00 93.50 112 ALA A C 1
ATOM 862 O O . ALA A 1 112 ? 14.681 3.823 -11.225 1.00 93.50 112 ALA A O 1
ATOM 863 N N . ASN A 1 113 ? 14.095 5.813 -10.375 1.00 89.38 113 ASN A N 1
ATOM 864 C CA . ASN A 1 113 ? 13.530 6.338 -11.628 1.00 89.38 113 ASN A CA 1
ATOM 865 C C . ASN A 1 113 ? 14.477 6.207 -12.834 1.00 89.38 113 ASN A C 1
ATOM 867 O O . ASN A 1 113 ? 14.018 6.072 -13.962 1.00 89.38 113 ASN A O 1
ATOM 871 N N . SER A 1 114 ? 15.795 6.202 -12.607 1.00 92.25 114 SER A N 1
ATOM 872 C CA . SER A 1 114 ? 16.812 5.975 -13.644 1.00 92.25 114 SER A CA 1
ATOM 873 C C . SER A 1 114 ? 16.789 4.570 -14.256 1.00 92.25 114 SER A C 1
ATOM 875 O O . SER A 1 114 ? 17.525 4.314 -15.204 1.00 92.25 114 SER A O 1
ATOM 877 N N . LYS A 1 115 ? 15.982 3.650 -13.716 1.00 95.06 115 LYS A N 1
ATOM 878 C CA . LYS A 1 115 ? 15.738 2.312 -14.267 1.00 95.06 115 LYS A CA 1
ATOM 879 C C . LYS A 1 115 ? 14.595 2.284 -15.271 1.00 95.06 115 LYS A C 1
ATOM 881 O O . LYS A 1 115 ? 14.420 1.280 -15.947 1.00 95.06 115 LYS A O 1
ATOM 886 N N . TRP A 1 116 ? 13.835 3.367 -15.402 1.00 94.69 116 TRP A N 1
ATOM 887 C CA . TRP A 1 116 ? 12.808 3.449 -16.428 1.00 94.69 116 TRP A CA 1
ATOM 888 C C . TRP A 1 116 ? 13.447 3.388 -17.818 1.00 94.69 116 TRP A C 1
ATOM 890 O O . TRP A 1 116 ? 14.457 4.050 -18.058 1.00 94.69 116 TRP A O 1
ATOM 900 N N . ASN A 1 117 ? 12.864 2.599 -18.725 1.00 96.19 117 ASN A N 1
ATOM 901 C CA . ASN A 1 117 ? 13.339 2.442 -20.097 1.00 96.19 117 ASN A CA 1
ATOM 902 C C . ASN A 1 117 ? 14.782 1.894 -20.220 1.00 96.19 117 ASN A C 1
ATOM 904 O O . ASN A 1 117 ? 15.502 2.235 -21.159 1.00 96.19 117 ASN A O 1
ATOM 908 N N . THR A 1 118 ? 15.234 1.056 -19.277 1.00 97.19 118 THR A N 1
ATOM 909 C CA . THR A 1 118 ? 16.571 0.435 -19.327 1.00 97.19 118 THR A CA 1
ATOM 910 C C . THR A 1 118 ? 16.519 -1.077 -19.531 1.00 97.19 118 THR A C 1
ATOM 912 O O . THR A 1 118 ? 15.568 -1.756 -19.141 1.00 97.19 118 THR A O 1
ATOM 915 N N . SER A 1 119 ? 17.598 -1.632 -20.087 1.00 97.06 119 SER A N 1
ATOM 916 C CA . SER A 1 119 ? 17.785 -3.082 -20.214 1.00 97.06 119 SER A CA 1
ATOM 917 C C . SER A 1 119 ? 17.826 -3.802 -18.864 1.00 97.06 119 SER A C 1
ATOM 919 O O . SER A 1 119 ? 17.432 -4.961 -18.783 1.00 97.06 119 SER A O 1
ATOM 921 N N . ASP A 1 120 ? 18.285 -3.127 -17.804 1.00 97.00 120 ASP A N 1
ATOM 922 C CA . ASP A 1 120 ? 18.327 -3.693 -16.451 1.00 97.00 120 ASP A CA 1
ATOM 923 C C . ASP A 1 120 ? 16.912 -3.955 -15.927 1.00 97.00 120 ASP A C 1
ATOM 925 O O . ASP A 1 120 ? 16.660 -4.998 -15.327 1.00 97.00 120 ASP A O 1
ATOM 929 N N . LEU A 1 121 ? 15.982 -3.024 -16.179 1.00 97.75 121 LEU A N 1
ATOM 930 C CA . LEU A 1 121 ? 14.575 -3.196 -15.828 1.00 97.75 121 LEU A CA 1
ATOM 931 C C . LEU A 1 121 ? 13.959 -4.351 -16.614 1.00 97.75 121 LEU A C 1
ATOM 933 O O . LEU A 1 121 ? 13.345 -5.224 -16.010 1.00 97.75 121 LEU A O 1
ATOM 937 N N . ALA A 1 122 ? 14.164 -4.392 -17.934 1.00 98.12 122 ALA A N 1
ATOM 938 C CA . ALA A 1 122 ? 13.659 -5.486 -18.762 1.00 98.12 122 ALA A CA 1
ATOM 939 C C . ALA A 1 122 ? 14.197 -6.851 -18.298 1.00 98.12 122 ALA A C 1
ATOM 941 O O . ALA A 1 122 ? 13.437 -7.805 -18.153 1.00 98.12 122 ALA A O 1
ATOM 942 N N . SER A 1 123 ? 15.495 -6.930 -17.994 1.00 98.12 123 SER A N 1
ATOM 943 C CA . SER A 1 123 ? 16.132 -8.137 -17.461 1.00 98.12 123 SER A CA 1
ATOM 944 C C . SER A 1 123 ? 15.530 -8.563 -16.118 1.00 98.12 123 SER A C 1
ATOM 946 O O . SER A 1 123 ? 15.212 -9.738 -15.940 1.00 98.12 123 SER A O 1
ATOM 948 N N . TYR A 1 124 ? 15.301 -7.622 -15.196 1.00 98.25 124 TYR A N 1
ATOM 949 C CA . TYR A 1 124 ? 14.650 -7.905 -13.915 1.00 98.25 124 TYR A CA 1
ATOM 950 C C . TYR A 1 124 ? 13.213 -8.421 -14.104 1.00 98.25 124 TYR A C 1
ATOM 952 O O . TYR A 1 124 ? 12.881 -9.481 -13.574 1.00 98.25 124 TYR A O 1
ATOM 960 N N . LEU A 1 125 ? 12.388 -7.734 -14.903 1.00 98.25 125 LEU A N 1
ATOM 961 C CA . LEU A 1 125 ? 11.001 -8.139 -15.176 1.00 98.25 125 LEU A CA 1
ATOM 962 C C . LEU A 1 125 ? 10.925 -9.530 -15.811 1.00 98.25 125 LEU A C 1
ATOM 964 O O . LEU A 1 125 ? 10.121 -10.347 -15.379 1.00 98.25 125 LEU A O 1
ATOM 968 N N . ASN A 1 126 ? 11.788 -9.820 -16.786 1.00 98.38 126 ASN A N 1
ATOM 969 C CA . ASN A 1 126 ? 11.831 -11.129 -17.437 1.00 98.38 126 ASN A CA 1
ATOM 970 C C . ASN A 1 126 ? 12.346 -12.231 -16.495 1.00 98.38 126 ASN A C 1
ATOM 972 O O . ASN A 1 126 ? 11.911 -13.373 -16.584 1.00 98.38 126 ASN A O 1
ATOM 976 N N . THR A 1 127 ? 13.275 -11.906 -15.590 1.00 97.94 127 THR A N 1
ATOM 977 C CA . THR A 1 127 ? 13.833 -12.877 -14.633 1.00 97.94 127 THR A CA 1
ATOM 978 C C . THR A 1 127 ? 12.813 -13.267 -13.565 1.00 97.94 127 THR A C 1
ATOM 980 O O . THR A 1 127 ? 12.728 -14.436 -13.199 1.00 97.94 127 THR A O 1
ATOM 983 N N . PHE A 1 128 ? 12.044 -12.297 -13.064 1.00 97.56 128 PHE A N 1
ATOM 984 C CA . PHE A 1 128 ? 11.112 -12.483 -11.948 1.00 97.56 128 PHE A CA 1
ATOM 985 C C . PHE A 1 128 ? 9.644 -12.487 -12.378 1.00 97.56 128 PHE A C 1
ATOM 987 O O . PHE A 1 128 ? 8.768 -12.302 -11.541 1.00 97.56 128 PHE A O 1
ATOM 994 N N . GLU A 1 129 ? 9.355 -12.705 -13.661 1.00 97.00 129 GLU A N 1
ATOM 995 C CA . GLU A 1 129 ? 8.002 -12.608 -14.222 1.00 97.00 129 GLU A CA 1
ATOM 996 C C . GLU A 1 129 ? 6.974 -13.415 -13.417 1.00 97.00 129 GLU A C 1
ATOM 998 O O . GLU A 1 129 ? 5.929 -12.887 -13.042 1.00 97.00 129 GLU A O 1
ATOM 1003 N N . ALA A 1 130 ? 7.295 -14.672 -13.094 1.00 95.75 130 ALA A N 1
ATOM 1004 C CA . ALA A 1 130 ? 6.403 -15.550 -12.340 1.00 95.75 130 ALA A CA 1
ATOM 1005 C C . ALA A 1 130 ? 6.086 -15.000 -10.938 1.00 95.75 130 ALA A C 1
ATOM 1007 O O . ALA A 1 130 ? 4.928 -15.001 -10.526 1.00 95.75 130 ALA A O 1
ATOM 1008 N N . ASP A 1 131 ? 7.094 -14.481 -10.233 1.00 94.62 131 ASP A N 1
ATOM 1009 C CA . ASP A 1 131 ? 6.926 -13.881 -8.905 1.00 94.62 131 ASP A CA 1
ATOM 1010 C C . ASP A 1 131 ? 6.209 -12.526 -8.973 1.00 94.62 131 ASP A C 1
ATOM 1012 O O . ASP A 1 131 ? 5.497 -12.133 -8.047 1.00 94.62 131 ASP A O 1
ATOM 1016 N N . ILE A 1 132 ? 6.393 -11.787 -10.069 1.00 95.00 132 ILE A N 1
ATOM 1017 C CA . ILE A 1 132 ? 5.715 -10.515 -10.305 1.00 95.00 132 ILE A CA 1
ATOM 1018 C C . ILE A 1 132 ? 4.223 -10.744 -10.508 1.00 95.00 132 ILE A C 1
ATOM 1020 O O . ILE A 1 132 ? 3.422 -10.136 -9.803 1.00 95.00 132 ILE A O 1
ATOM 1024 N N . VAL A 1 133 ? 3.852 -11.661 -11.403 1.00 92.50 133 VAL A N 1
ATOM 1025 C CA . VAL A 1 133 ? 2.449 -12.023 -11.655 1.00 92.50 133 VAL A CA 1
ATOM 1026 C C . VAL A 1 133 ? 1.802 -12.647 -10.412 1.00 92.50 133 VAL A C 1
ATOM 1028 O O . VAL A 1 133 ? 0.613 -12.457 -10.171 1.00 92.50 133 VAL A O 1
ATOM 1031 N N . ALA A 1 134 ? 2.573 -13.356 -9.583 1.00 88.25 134 ALA A N 1
ATOM 1032 C CA . ALA A 1 134 ? 2.093 -13.903 -8.314 1.00 88.25 134 ALA A CA 1
ATOM 1033 C C . ALA A 1 134 ? 2.022 -12.876 -7.161 1.00 88.25 134 ALA A C 1
ATOM 1035 O O . ALA A 1 134 ? 1.528 -13.215 -6.081 1.00 88.25 134 ALA A O 1
ATOM 1036 N N . GLY A 1 135 ? 2.537 -11.654 -7.349 1.00 87.56 135 GLY A N 1
ATOM 1037 C CA . GLY A 1 135 ? 2.616 -10.630 -6.299 1.00 87.56 135 GLY A CA 1
ATOM 1038 C C . GLY A 1 135 ? 3.595 -10.964 -5.162 1.00 87.56 135 GLY A C 1
ATOM 1039 O O . GLY A 1 135 ? 3.513 -10.391 -4.078 1.00 87.56 135 GLY A O 1
ATOM 1040 N N . THR A 1 136 ? 4.518 -11.906 -5.372 1.00 90.62 136 THR A N 1
ATOM 1041 C CA . THR A 1 136 ? 5.482 -12.399 -4.366 1.00 90.62 136 THR A CA 1
ATOM 1042 C C . THR A 1 136 ? 6.879 -11.796 -4.519 1.00 90.62 136 THR A C 1
ATOM 1044 O O . THR A 1 136 ? 7.735 -11.986 -3.652 1.00 90.62 136 THR A O 1
ATOM 1047 N N . HIS A 1 137 ? 7.132 -11.080 -5.615 1.00 93.69 137 HIS A N 1
ATOM 1048 C CA . HIS A 1 137 ? 8.428 -10.477 -5.905 1.00 93.69 137 HIS A CA 1
ATOM 1049 C C . HIS A 1 137 ? 8.857 -9.424 -4.871 1.00 93.69 137 HIS A C 1
ATOM 1051 O O . HIS A 1 137 ? 8.060 -8.826 -4.149 1.00 93.69 137 HIS A O 1
ATOM 1057 N N . THR A 1 138 ? 10.160 -9.155 -4.824 1.00 95.25 138 THR A N 1
ATOM 1058 C CA . THR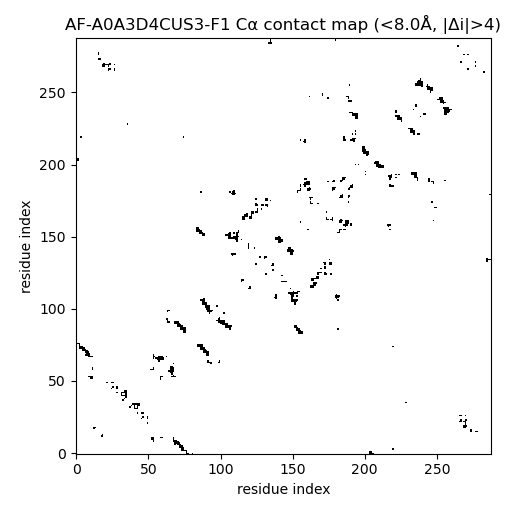 A 1 138 ? 10.732 -8.046 -4.056 1.00 95.25 138 THR A CA 1
ATOM 1059 C C . THR A 1 138 ? 11.741 -7.312 -4.914 1.00 95.25 138 THR A C 1
ATOM 1061 O O . THR A 1 138 ? 12.741 -7.901 -5.314 1.00 95.25 138 THR A O 1
ATOM 1064 N N . VAL A 1 139 ? 11.523 -6.014 -5.137 1.00 96.38 139 VAL A N 1
ATOM 1065 C CA . VAL A 1 139 ? 12.525 -5.159 -5.788 1.00 96.38 139 VAL A CA 1
ATOM 1066 C C . VAL A 1 139 ? 13.772 -5.042 -4.897 1.00 96.38 139 VAL A C 1
ATOM 1068 O O . VAL A 1 139 ? 13.685 -4.503 -3.787 1.00 96.38 139 VAL A O 1
ATOM 1071 N N . PRO A 1 140 ? 14.944 -5.530 -5.344 1.00 96.25 140 PRO A N 1
ATOM 1072 C CA . PRO A 1 140 ? 16.140 -5.582 -4.514 1.00 96.25 140 PRO A CA 1
ATOM 1073 C C . PRO A 1 140 ? 16.867 -4.233 -4.470 1.00 96.25 140 PRO A C 1
ATOM 1075 O O . PRO A 1 140 ? 16.752 -3.410 -5.377 1.00 96.25 140 PRO A O 1
ATOM 1078 N N . LEU A 1 141 ? 17.694 -4.020 -3.438 1.00 95.81 141 LEU A N 1
ATOM 1079 C CA . LEU A 1 141 ? 18.568 -2.837 -3.345 1.00 95.81 141 LEU A CA 1
ATOM 1080 C C . LEU A 1 141 ? 19.528 -2.723 -4.539 1.00 95.81 141 LEU A C 1
ATOM 1082 O O . LEU A 1 141 ? 19.841 -1.615 -4.975 1.00 95.81 141 LEU A O 1
ATOM 1086 N N . SER A 1 142 ? 19.968 -3.859 -5.073 1.00 95.69 142 SER A N 1
ATOM 1087 C CA . SER A 1 142 ? 20.837 -3.979 -6.239 1.00 95.69 142 SER A CA 1
ATOM 1088 C C . SER A 1 142 ? 20.380 -5.131 -7.131 1.00 95.69 142 SER A C 1
ATOM 1090 O O . SER A 1 142 ? 19.844 -6.131 -6.661 1.00 95.69 142 SER A O 1
ATOM 1092 N N . PHE A 1 143 ? 20.623 -4.993 -8.427 1.00 95.94 143 PHE A N 1
ATOM 1093 C CA . PHE A 1 143 ? 20.419 -6.026 -9.440 1.00 95.94 143 PHE A CA 1
ATOM 1094 C C . PHE A 1 143 ? 21.676 -6.063 -10.335 1.00 95.94 143 PHE A C 1
ATOM 1096 O O . PHE A 1 143 ? 22.382 -5.052 -10.386 1.00 95.94 143 PHE A O 1
ATOM 1103 N N . PRO A 1 144 ? 22.055 -7.183 -10.981 1.00 93.12 144 PRO A N 1
ATOM 1104 C CA . PRO A 1 144 ? 23.281 -7.249 -11.781 1.00 93.12 144 PRO A CA 1
ATOM 1105 C C . PRO A 1 144 ? 23.404 -6.086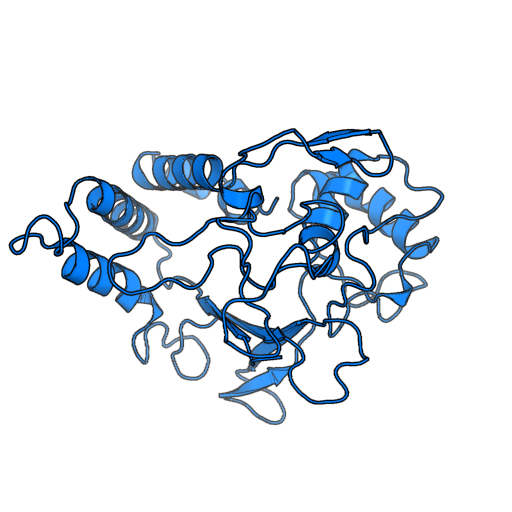 -12.777 1.00 93.12 144 PRO A C 1
ATOM 1107 O O . PRO A 1 144 ? 22.492 -5.835 -13.555 1.00 93.12 144 PRO A O 1
ATOM 1110 N N . GLY A 1 145 ? 24.517 -5.344 -12.715 1.00 85.38 145 GLY A N 1
ATOM 1111 C CA . GLY A 1 145 ? 24.745 -4.143 -13.539 1.00 85.38 145 GLY A CA 1
ATOM 1112 C C . GLY A 1 145 ? 24.023 -2.871 -13.064 1.00 85.38 145 GLY A C 1
ATOM 1113 O O . GLY A 1 145 ? 24.305 -1.783 -13.559 1.00 85.38 145 GLY A O 1
ATOM 1114 N N . ALA A 1 146 ? 23.163 -2.969 -12.049 1.00 91.12 146 ALA A N 1
ATOM 1115 C CA . ALA A 1 146 ? 22.276 -1.908 -11.600 1.00 91.12 146 ALA A CA 1
ATOM 1116 C C . ALA A 1 146 ? 22.337 -1.703 -10.078 1.00 91.12 146 ALA A C 1
ATOM 1118 O O . ALA A 1 146 ? 21.680 -2.394 -9.301 1.00 91.12 146 ALA A O 1
ATOM 1119 N N . THR A 1 147 ? 23.113 -0.718 -9.621 1.00 92.44 147 THR A N 1
ATOM 1120 C CA . THR A 1 147 ? 23.159 -0.327 -8.201 1.00 92.44 147 THR A CA 1
ATOM 1121 C C . THR A 1 147 ? 23.193 1.200 -8.067 1.00 92.44 147 THR A C 1
ATOM 1123 O O . THR A 1 147 ? 24.087 1.818 -8.643 1.00 92.44 147 THR A O 1
ATOM 1126 N N . PRO A 1 148 ? 22.256 1.821 -7.325 1.00 92.31 148 PRO A N 1
ATOM 1127 C CA . PRO A 1 148 ? 21.083 1.208 -6.691 1.00 92.31 148 PRO A CA 1
ATOM 1128 C C . PRO A 1 148 ? 20.031 0.763 -7.725 1.00 92.31 148 PRO A C 1
ATOM 1130 O O . PRO A 1 148 ? 19.934 1.336 -8.814 1.00 92.31 148 PRO A O 1
ATOM 1133 N N . PHE A 1 149 ? 19.249 -0.263 -7.385 1.00 96.69 149 PHE A N 1
ATOM 1134 C CA . PHE A 1 149 ? 18.062 -0.672 -8.141 1.00 96.69 149 PHE A CA 1
ATOM 1135 C C . PHE A 1 149 ? 16.780 -0.193 -7.452 1.00 96.69 149 PHE A C 1
ATOM 1137 O O . PHE A 1 149 ? 15.964 0.435 -8.113 1.00 96.69 149 PHE A O 1
ATOM 1144 N N . LEU A 1 150 ? 16.642 -0.372 -6.134 1.00 96.00 150 LEU A N 1
ATOM 1145 C CA . LEU A 1 150 ? 15.541 0.179 -5.327 1.00 96.00 150 LEU A CA 1
ATOM 1146 C C . LEU A 1 150 ? 15.756 1.665 -4.986 1.00 96.00 150 LEU A C 1
ATOM 1148 O O . LEU A 1 150 ? 16.882 2.094 -4.726 1.00 96.00 150 LEU A O 1
ATOM 1152 N N . SER A 1 151 ? 14.677 2.449 -4.942 1.00 93.31 151 SER A N 1
ATOM 1153 C CA . SER A 1 151 ? 14.730 3.894 -4.692 1.00 93.31 151 SER A CA 1
ATOM 1154 C C . SER A 1 151 ? 14.485 4.286 -3.233 1.00 93.31 151 SER A C 1
ATOM 1156 O O . SER A 1 151 ? 13.751 3.626 -2.505 1.00 93.31 151 SER A O 1
ATOM 1158 N N . GLY A 1 152 ? 15.032 5.436 -2.824 1.00 92.69 152 GLY A N 1
ATOM 1159 C CA . GLY A 1 152 ? 14.654 6.161 -1.596 1.00 92.69 152 GLY A CA 1
ATOM 1160 C C . GLY A 1 152 ? 13.460 7.112 -1.766 1.00 92.69 152 GLY A C 1
ATOM 1161 O O . G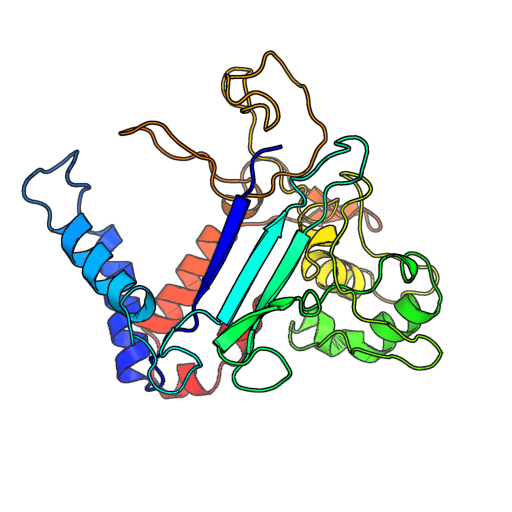LY A 1 152 ? 13.127 7.866 -0.850 1.00 92.69 152 GLY A O 1
ATOM 1162 N N . GLN A 1 153 ? 12.875 7.154 -2.963 1.00 90.81 153 GLN A N 1
ATOM 1163 C CA . GLN A 1 153 ? 11.693 7.949 -3.284 1.00 90.81 153 GLN A CA 1
ATOM 1164 C C . GLN A 1 153 ? 10.914 7.340 -4.447 1.00 90.81 153 GLN A C 1
ATOM 1166 O O . GL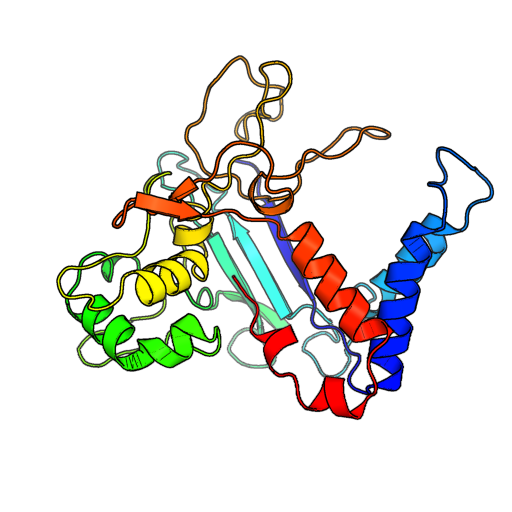N A 1 153 ? 11.496 6.759 -5.360 1.00 90.81 153 GLN A O 1
ATOM 1171 N N . SER A 1 154 ? 9.620 7.597 -4.487 1.00 89.44 154 SER A N 1
ATOM 1172 C CA . SER A 1 154 ? 8.786 7.391 -5.664 1.00 89.44 154 SER A CA 1
ATOM 1173 C C . SER A 1 154 ? 8.454 8.753 -6.259 1.00 89.44 154 SER A C 1
ATOM 1175 O O . SER A 1 154 ? 7.892 9.576 -5.543 1.00 89.44 154 SER A O 1
ATOM 1177 N N . ALA A 1 155 ? 8.807 9.024 -7.518 1.00 87.25 155 ALA A N 1
ATOM 1178 C CA . ALA A 1 155 ? 8.319 10.216 -8.223 1.00 87.25 155 ALA A CA 1
ATOM 1179 C C . ALA A 1 155 ? 7.344 9.803 -9.314 1.00 87.25 155 ALA A C 1
ATOM 1181 O O . ALA A 1 155 ? 7.600 8.813 -9.996 1.00 87.25 155 ALA A O 1
ATOM 1182 N N . VAL A 1 156 ? 6.291 10.594 -9.509 1.00 81.38 156 VAL A N 1
ATOM 1183 C CA . VAL A 1 156 ? 5.370 10.455 -10.643 1.00 81.38 156 VAL A CA 1
ATOM 1184 C C . VAL A 1 156 ? 5.668 11.604 -11.612 1.00 81.38 156 VAL A C 1
ATOM 1186 O O . VAL A 1 156 ? 5.125 12.693 -11.421 1.00 81.38 156 VAL A O 1
ATOM 1189 N N . PRO A 1 157 ? 6.560 11.414 -12.609 1.00 78.38 157 PRO A N 1
ATOM 1190 C CA . PRO A 1 157 ? 7.017 12.503 -13.481 1.00 78.38 157 PRO A CA 1
ATOM 1191 C C . PRO A 1 157 ? 5.912 12.990 -14.417 1.00 78.38 157 PRO A C 1
ATOM 1193 O O . PRO A 1 157 ? 5.892 14.135 -14.856 1.00 78.38 157 PRO A O 1
ATOM 1196 N N . SER A 1 158 ? 4.974 12.102 -14.744 1.00 78.62 158 SER A N 1
ATOM 1197 C CA . SER A 1 158 ? 3.766 12.456 -15.465 1.00 78.62 158 SER A CA 1
ATOM 1198 C C . SER A 1 158 ? 2.591 11.602 -14.987 1.00 78.62 158 SER A C 1
ATOM 1200 O O . SER A 1 158 ? 2.788 10.484 -14.510 1.00 78.62 158 SER A O 1
ATOM 1202 N N . PRO A 1 159 ? 1.352 12.079 -15.154 1.00 76.06 159 PRO A N 1
ATOM 1203 C CA . PRO A 1 159 ? 0.151 11.307 -14.828 1.00 76.06 159 PRO A CA 1
ATOM 1204 C C . PRO A 1 159 ? -0.005 10.027 -15.654 1.00 76.06 159 PRO A C 1
ATOM 1206 O O . PRO A 1 159 ? -0.704 9.113 -15.245 1.00 76.06 159 PRO A O 1
ATOM 1209 N N . ALA A 1 160 ? 0.646 9.968 -16.816 1.00 82.25 160 ALA A N 1
ATOM 1210 C CA . ALA A 1 160 ? 0.666 8.805 -17.692 1.00 82.25 160 ALA A CA 1
ATOM 1211 C C . ALA A 1 160 ? 1.892 7.911 -17.443 1.00 82.25 160 ALA A C 1
ATOM 1213 O O . ALA A 1 160 ? 2.189 7.056 -18.266 1.00 82.25 160 ALA A O 1
ATOM 1214 N N . PHE A 1 161 ? 2.651 8.128 -16.364 1.00 87.62 161 PHE A N 1
ATOM 1215 C CA . PHE A 1 161 ? 3.860 7.359 -16.088 1.00 87.62 161 PHE A CA 1
ATOM 1216 C C . PHE A 1 161 ? 3.539 5.901 -15.750 1.00 87.62 161 PHE A C 1
ATOM 1218 O O . PHE A 1 161 ? 2.740 5.629 -14.861 1.00 87.62 161 PHE A O 1
ATOM 1225 N N . PHE A 1 162 ? 4.240 4.971 -16.384 1.00 93.44 162 PHE A N 1
ATOM 1226 C CA . PHE A 1 162 ? 4.245 3.556 -16.035 1.00 93.44 162 PHE A CA 1
ATOM 1227 C C . PHE A 1 162 ? 5.649 2.986 -16.247 1.00 93.44 162 PHE A C 1
ATOM 1229 O O . PHE A 1 162 ? 6.449 3.529 -17.018 1.00 93.44 162 PHE A O 1
ATOM 1236 N N . TRP A 1 163 ? 5.964 1.894 -15.554 1.00 96.44 163 TRP A N 1
ATOM 1237 C CA . TRP A 1 163 ? 7.241 1.209 -15.713 1.00 96.44 163 TRP A CA 1
ATOM 1238 C C . TRP A 1 163 ? 7.241 0.369 -16.981 1.00 96.44 163 TRP A C 1
ATOM 1240 O O . TRP A 1 163 ? 6.453 -0.560 -17.110 1.00 96.44 163 TRP A O 1
ATOM 1250 N N . ASP A 1 164 ? 8.147 0.684 -17.899 1.00 97.62 164 ASP A N 1
ATOM 1251 C CA . ASP A 1 164 ? 8.311 -0.032 -19.159 1.00 97.62 164 ASP A CA 1
ATOM 1252 C C . ASP A 1 164 ? 9.752 0.078 -19.665 1.00 97.62 164 ASP A C 1
ATOM 1254 O O . ASP A 1 164 ? 10.500 0.975 -19.252 1.00 97.62 164 ASP A O 1
ATOM 1258 N N . ALA A 1 165 ? 10.144 -0.858 -20.526 1.00 97.75 165 ALA A N 1
ATOM 1259 C CA . ALA A 1 165 ? 11.443 -0.898 -21.180 1.00 97.75 165 ALA A CA 1
ATOM 1260 C C . ALA A 1 165 ? 11.445 -1.823 -22.415 1.00 97.75 165 ALA A C 1
ATOM 1262 O O . ALA A 1 165 ? 10.793 -2.871 -22.416 1.00 97.75 165 ALA A O 1
ATOM 1263 N N . PRO A 1 166 ? 12.254 -1.510 -23.445 1.00 98.12 166 PRO A N 1
ATOM 1264 C CA . PRO A 1 166 ? 12.500 -2.405 -24.563 1.00 98.12 166 PRO A CA 1
ATOM 1265 C C . PRO A 1 166 ? 12.995 -3.778 -24.101 1.00 98.12 166 PRO A C 1
ATOM 1267 O O . PRO A 1 166 ? 13.908 -3.880 -23.282 1.00 98.12 166 PRO A O 1
ATOM 1270 N N . GLY A 1 167 ? 12.432 -4.836 -24.685 1.00 97.25 167 GLY A N 1
ATOM 1271 C CA 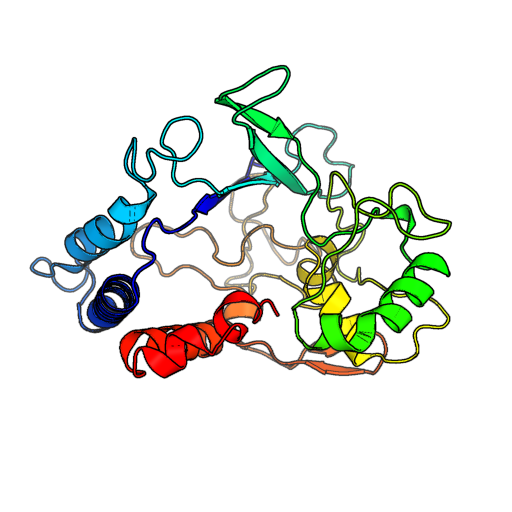. GLY A 1 167 ? 12.845 -6.216 -24.422 1.00 97.25 167 GLY A CA 1
ATOM 1272 C C . GLY A 1 167 ? 12.113 -6.906 -23.269 1.00 97.25 167 GLY A C 1
ATOM 1273 O O . GLY A 1 167 ? 12.462 -8.042 -22.951 1.00 97.25 167 GLY A O 1
ATOM 1274 N N . ILE A 1 168 ? 11.103 -6.277 -22.659 1.00 98.44 168 ILE A N 1
ATOM 1275 C CA . ILE A 1 168 ? 10.186 -6.991 -21.764 1.00 98.44 168 ILE A CA 1
ATOM 1276 C C . ILE A 1 168 ? 9.356 -7.992 -22.580 1.00 98.44 168 ILE A C 1
ATOM 1278 O O . ILE A 1 168 ? 8.747 -7.631 -23.586 1.00 98.44 168 ILE A O 1
ATOM 1282 N N . ALA A 1 169 ? 9.353 -9.255 -22.155 1.00 97.50 169 ALA A N 1
ATOM 1283 C CA . ALA A 1 169 ? 8.741 -10.356 -22.892 1.00 97.50 169 ALA A CA 1
ATOM 1284 C C . ALA A 1 169 ? 7.228 -10.484 -22.651 1.00 97.50 169 ALA A C 1
ATOM 1286 O O . ALA A 1 169 ? 6.498 -10.849 -23.572 1.00 97.50 169 ALA A O 1
ATOM 1287 N N . ASN A 1 170 ? 6.756 -10.176 -21.437 1.00 97.25 170 ASN A N 1
ATOM 1288 C CA . ASN A 1 170 ? 5.351 -10.307 -21.057 1.00 97.25 170 ASN A CA 1
ATOM 1289 C C . ASN A 1 170 ? 4.779 -8.995 -20.499 1.00 97.25 170 ASN A C 1
ATOM 1291 O O . ASN A 1 170 ? 5.188 -8.496 -19.448 1.00 97.25 170 ASN A O 1
ATOM 1295 N N . ASN A 1 171 ? 3.771 -8.472 -21.197 1.00 96.81 171 ASN A N 1
ATOM 1296 C CA . ASN A 1 171 ? 3.064 -7.256 -20.822 1.00 96.81 171 ASN A CA 1
ATOM 1297 C C . ASN A 1 171 ? 2.285 -7.379 -19.499 1.00 96.81 171 ASN A C 1
ATOM 1299 O O . ASN A 1 171 ? 2.153 -6.383 -18.789 1.00 96.81 171 ASN A O 1
ATOM 1303 N N . GLU A 1 172 ? 1.799 -8.576 -19.150 1.00 95.19 172 GLU A N 1
ATOM 1304 C CA . GLU A 1 172 ? 1.119 -8.820 -17.870 1.00 95.19 172 GLU A CA 1
ATOM 1305 C C . GLU A 1 172 ? 2.087 -8.658 -16.701 1.00 95.19 172 GLU A C 1
ATOM 1307 O O . GLU A 1 172 ? 1.811 -7.887 -15.786 1.00 95.19 172 GLU A O 1
ATOM 1312 N N . GLY A 1 173 ? 3.265 -9.289 -16.769 1.00 96.31 173 GLY A N 1
ATOM 1313 C CA . GLY A 1 173 ? 4.315 -9.097 -15.766 1.00 96.31 173 GLY A CA 1
ATOM 1314 C C . GLY A 1 173 ? 4.695 -7.621 -15.626 1.00 96.31 173 GLY A C 1
ATOM 1315 O O . GLY A 1 173 ? 4.778 -7.097 -14.521 1.00 96.31 173 GLY A O 1
ATOM 1316 N N . ARG A 1 174 ? 4.824 -6.898 -16.742 1.00 97.44 174 ARG A N 1
ATOM 1317 C CA . ARG A 1 174 ? 5.084 -5.451 -16.729 1.00 97.44 174 ARG A CA 1
ATOM 1318 C C . ARG A 1 174 ? 3.973 -4.653 -16.047 1.00 97.44 174 ARG A C 1
ATOM 1320 O O . ARG A 1 174 ? 4.280 -3.790 -15.228 1.00 97.44 174 ARG A O 1
ATOM 1327 N N . HIS A 1 175 ? 2.709 -4.935 -16.364 1.00 95.44 175 HIS A N 1
ATOM 1328 C CA . HIS A 1 175 ? 1.563 -4.245 -15.769 1.00 95.44 175 HIS A CA 1
ATOM 1329 C C . HIS A 1 175 ? 1.505 -4.484 -14.254 1.00 95.44 175 HIS A C 1
ATOM 1331 O O . HIS A 1 175 ? 1.492 -3.519 -13.493 1.00 95.44 175 HIS A O 1
ATOM 1337 N N . HIS A 1 176 ? 1.579 -5.747 -13.814 1.00 94.75 176 HIS A N 1
ATOM 1338 C CA . HIS A 1 176 ? 1.621 -6.109 -12.392 1.00 94.75 176 HIS A CA 1
ATOM 1339 C C . HIS A 1 176 ? 2.801 -5.459 -11.668 1.00 94.75 176 HIS A C 1
ATOM 1341 O O . HIS A 1 176 ? 2.645 -4.933 -10.567 1.00 94.75 176 HIS A O 1
ATOM 1347 N N . PHE A 1 177 ? 3.982 -5.439 -1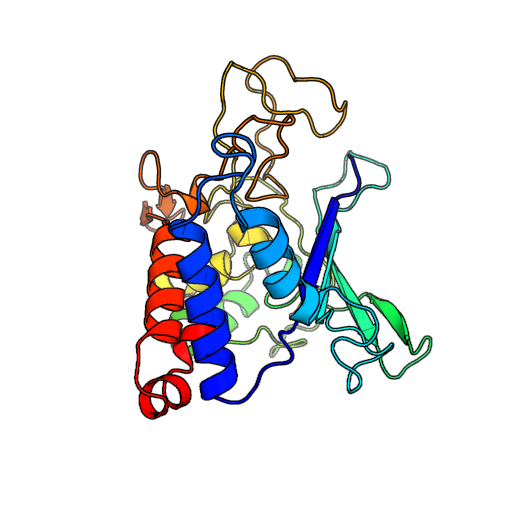2.288 1.00 96.50 177 PHE A N 1
ATOM 1348 C CA . PHE A 1 177 ? 5.143 -4.764 -11.722 1.00 96.50 177 PHE A CA 1
ATOM 1349 C C . PHE A 1 177 ? 4.881 -3.271 -11.518 1.00 96.50 177 PHE A C 1
ATOM 1351 O O . PHE A 1 177 ? 5.042 -2.743 -10.421 1.00 96.50 177 PHE A O 1
ATOM 1358 N N . SER A 1 178 ? 4.460 -2.596 -12.586 1.00 95.50 178 SER A N 1
ATOM 1359 C CA . SER A 1 178 ? 4.222 -1.158 -12.611 1.00 95.50 178 SER A CA 1
ATOM 1360 C C . SER A 1 178 ? 3.151 -0.752 -11.593 1.00 95.50 178 SER A C 1
ATOM 1362 O O . SER A 1 178 ? 3.372 0.165 -10.797 1.00 95.50 178 SER A O 1
ATOM 1364 N N . LEU A 1 179 ? 2.045 -1.499 -11.532 1.00 91.75 179 LEU A N 1
ATOM 1365 C CA . LEU A 1 179 ? 0.941 -1.302 -10.594 1.00 91.75 179 LEU A CA 1
ATOM 1366 C C . LEU A 1 179 ? 1.342 -1.548 -9.127 1.00 91.75 179 LEU A C 1
ATOM 1368 O O . LEU A 1 179 ? 0.801 -0.902 -8.235 1.00 91.75 179 LEU A O 1
ATOM 1372 N N . ASN A 1 180 ? 2.323 -2.414 -8.864 1.00 92.06 180 ASN A N 1
ATOM 1373 C CA . ASN A 1 180 ? 2.857 -2.646 -7.516 1.00 92.06 180 ASN A CA 1
ATOM 1374 C C . ASN A 1 180 ? 3.912 -1.625 -7.069 1.00 92.06 180 ASN A C 1
ATOM 1376 O O . ASN A 1 180 ? 4.359 -1.648 -5.919 1.00 92.06 180 ASN A O 1
ATOM 1380 N N . THR A 1 181 ? 4.292 -0.692 -7.942 1.00 92.75 181 THR A N 1
ATOM 1381 C CA . THR A 1 181 ? 5.131 0.449 -7.565 1.00 92.75 181 THR A CA 1
ATOM 1382 C C . THR A 1 181 ? 4.277 1.642 -7.148 1.00 92.75 181 THR A C 1
ATOM 1384 O O . THR A 1 181 ? 3.191 1.880 -7.685 1.00 92.75 181 THR A O 1
ATOM 1387 N N . CYS A 1 182 ? 4.788 2.470 -6.233 1.00 88.56 182 CYS A N 1
ATOM 1388 C CA . CYS A 1 182 ? 4.057 3.659 -5.801 1.00 88.56 182 CYS A CA 1
ATOM 1389 C C . CYS A 1 182 ? 3.832 4.647 -6.960 1.00 88.56 182 CYS A C 1
ATOM 1391 O O . CYS A 1 182 ? 2.786 5.277 -7.037 1.00 88.56 182 CYS A O 1
ATOM 1393 N N . ASN A 1 183 ? 4.793 4.820 -7.867 1.00 87.38 183 ASN A N 1
ATOM 1394 C CA . ASN A 1 183 ? 4.658 5.772 -8.968 1.00 87.38 183 ASN A CA 1
ATOM 1395 C C . ASN A 1 183 ? 3.883 5.231 -10.170 1.00 87.38 183 ASN A C 1
ATOM 1397 O O . ASN A 1 183 ? 3.209 6.018 -10.825 1.00 87.38 183 ASN A O 1
ATOM 1401 N N . GLY A 1 184 ? 3.949 3.933 -10.463 1.00 88.12 184 GLY A N 1
ATOM 1402 C CA . GLY A 1 184 ? 3.157 3.337 -11.542 1.00 88.12 184 GLY A CA 1
ATOM 1403 C C . GLY A 1 184 ? 1.671 3.252 -11.186 1.00 88.12 184 GLY A C 1
ATOM 1404 O O . GLY A 1 184 ? 0.838 3.658 -11.995 1.00 88.12 184 GLY A O 1
ATOM 1405 N N . CYS A 1 185 ? 1.335 2.857 -9.948 1.00 87.25 185 CYS A N 1
ATOM 1406 C CA . CYS A 1 185 ? -0.049 2.869 -9.456 1.00 87.25 185 CYS A CA 1
ATOM 1407 C C . CYS A 1 185 ? -0.658 4.275 -9.499 1.00 87.25 185 CYS A C 1
ATOM 1409 O O . CYS A 1 185 ? -1.724 4.490 -10.074 1.00 87.25 185 CYS A O 1
ATOM 1411 N N . HIS A 1 186 ? 0.049 5.262 -8.943 1.00 81.31 186 HIS A N 1
ATOM 1412 C CA . HIS A 1 186 ? -0.432 6.640 -8.958 1.00 81.31 186 HIS A CA 1
ATOM 1413 C C . HIS A 1 186 ? -0.336 7.291 -10.349 1.00 81.31 186 HIS A C 1
ATOM 1415 O O . HIS A 1 186 ? -0.997 8.296 -10.578 1.00 81.31 186 HIS A O 1
ATOM 1421 N N . GLY A 1 187 ? 0.449 6.736 -11.274 1.00 81.19 187 GLY A N 1
ATOM 1422 C CA . GLY A 1 187 ? 0.562 7.181 -12.659 1.00 81.19 187 GLY A CA 1
ATOM 1423 C C . GLY A 1 187 ? -0.454 6.513 -13.592 1.00 81.19 187 GLY A C 1
ATOM 1424 O O . GLY A 1 187 ? -1.654 6.461 -13.323 1.00 81.19 187 GLY A O 1
ATOM 1425 N N . GLY A 1 188 ? 0.043 6.022 -14.723 1.00 82.44 188 GLY A N 1
ATOM 1426 C CA . GLY A 1 188 ? -0.734 5.555 -15.865 1.00 82.44 188 GLY A CA 1
ATOM 1427 C C . GLY A 1 188 ? -1.400 4.188 -15.705 1.00 82.44 188 GLY A C 1
ATOM 1428 O O . GLY A 1 188 ? -2.257 3.880 -16.526 1.00 82.44 188 GLY A O 1
ATOM 1429 N N . GLU A 1 189 ? -1.061 3.384 -14.687 1.00 87.62 189 GLU A N 1
ATOM 1430 C CA . GLU A 1 189 ? -1.637 2.032 -14.551 1.00 87.62 189 GLU A CA 1
ATOM 1431 C C . GLU A 1 189 ? -3.037 2.039 -13.945 1.00 87.62 189 GLU A C 1
ATOM 1433 O O . GLU A 1 189 ? -3.957 1.431 -14.490 1.00 87.62 189 GLU A O 1
ATOM 1438 N N . ALA A 1 190 ? -3.217 2.738 -12.823 1.00 78.00 190 ALA A N 1
ATOM 1439 C CA . ALA A 1 190 ? -4.523 2.854 -12.176 1.00 78.00 190 ALA A CA 1
ATOM 1440 C C . ALA A 1 190 ? -5.176 4.216 -12.409 1.00 78.00 190 ALA A C 1
ATOM 1442 O O . ALA A 1 190 ? -6.351 4.389 -12.069 1.00 78.00 190 ALA A O 1
ATOM 1443 N N . GLY A 1 191 ? -4.432 5.183 -12.969 1.00 65.69 191 GLY A N 1
ATOM 1444 C CA . GLY A 1 191 ? -4.903 6.544 -13.196 1.00 65.69 191 GLY A CA 1
ATOM 1445 C C . GLY A 1 191 ? -5.611 7.063 -11.956 1.00 65.69 191 GLY A C 1
ATOM 1446 O O . GLY A 1 191 ? -6.784 7.416 -12.074 1.00 65.69 191 GLY A O 1
ATOM 1447 N N . ALA A 1 192 ? -4.941 6.978 -10.789 1.00 58.91 192 ALA A N 1
ATOM 1448 C CA . ALA A 1 192 ? -5.469 7.193 -9.435 1.00 58.91 192 ALA A CA 1
ATOM 1449 C C . ALA A 1 192 ? -5.956 8.641 -9.222 1.00 58.91 192 ALA A C 1
ATOM 1451 O O . ALA A 1 192 ? -5.441 9.426 -8.425 1.00 58.91 192 ALA A O 1
ATOM 1452 N N . GLN A 1 193 ? -6.967 8.996 -9.997 1.00 59.16 193 GLN A N 1
ATOM 1453 C CA . GLN A 1 193 ? -7.654 10.261 -10.061 1.00 59.16 193 GLN A CA 1
ATOM 1454 C C . GLN A 1 193 ? -8.954 10.077 -9.284 1.00 59.16 193 GLN A C 1
ATOM 1456 O O . GLN A 1 193 ? -9.693 9.101 -9.466 1.00 59.16 193 GLN A O 1
ATOM 1461 N N . LEU A 1 194 ? -9.223 11.004 -8.371 1.00 57.06 194 LEU A N 1
ATOM 1462 C CA . LEU A 1 194 ? -10.530 11.084 -7.737 1.00 57.06 194 LEU A CA 1
ATOM 1463 C C . LEU A 1 194 ? -11.552 11.557 -8.788 1.00 57.06 194 LEU A C 1
ATOM 1465 O O . LEU A 1 194 ? -11.212 12.412 -9.611 1.00 57.06 194 LEU A O 1
ATOM 1469 N N . PRO A 1 195 ? -12.789 11.027 -8.788 1.00 49.19 195 PRO A N 1
ATOM 1470 C CA . PRO A 1 195 ? -13.842 11.526 -9.665 1.00 49.19 195 PRO A CA 1
ATOM 1471 C C . PRO A 1 195 ? -14.045 13.035 -9.483 1.00 49.19 195 PRO A C 1
ATOM 1473 O O . PRO A 1 195 ? -14.038 13.541 -8.360 1.00 49.19 195 PRO A O 1
ATOM 1476 N N . THR A 1 196 ? -14.282 13.760 -10.574 1.00 42.12 196 THR A N 1
ATOM 1477 C CA . THR A 1 196 ? -14.750 15.148 -10.521 1.00 42.12 196 THR A CA 1
ATOM 1478 C C . THR A 1 196 ? -16.222 15.165 -10.098 1.00 42.12 196 THR A C 1
ATOM 1480 O O . THR A 1 196 ? -17.074 14.610 -10.788 1.00 42.12 196 THR A O 1
ATOM 1483 N N . VAL A 1 197 ? -16.562 15.813 -8.979 1.00 36.22 197 VAL A N 1
ATOM 1484 C CA . VAL A 1 197 ? -17.965 16.051 -8.585 1.00 36.22 197 VAL A CA 1
ATOM 1485 C C . VAL A 1 197 ? -18.195 17.556 -8.445 1.00 36.22 197 VAL A C 1
ATOM 1487 O O . VAL A 1 197 ? -17.426 18.250 -7.790 1.00 36.22 197 VAL A O 1
ATOM 1490 N N . GLY A 1 198 ? -19.223 18.085 -9.118 1.00 40.50 198 GLY A N 1
ATOM 1491 C CA . GLY A 1 198 ? -19.653 19.488 -8.990 1.00 40.50 198 GLY A CA 1
ATOM 1492 C C . GLY A 1 198 ? -18.731 20.548 -9.606 1.00 40.50 198 GLY A C 1
ATOM 1493 O O . GLY A 1 198 ? -18.953 21.735 -9.393 1.00 40.50 198 GLY A O 1
ATOM 1494 N N . GLY A 1 199 ? -17.710 20.151 -10.369 1.00 35.12 199 GLY A N 1
ATOM 1495 C CA . GLY A 1 199 ? -16.765 21.095 -10.964 1.00 35.12 199 GLY A CA 1
ATOM 1496 C C . GLY A 1 199 ? -15.734 21.666 -9.992 1.00 35.12 199 GLY A C 1
ATOM 1497 O O . GLY A 1 199 ? -15.078 22.628 -10.377 1.00 35.12 199 GLY A O 1
ATOM 1498 N N . LEU A 1 200 ? -15.558 21.079 -8.799 1.00 33.50 200 LEU A N 1
ATOM 1499 C CA . LEU A 1 200 ? -14.437 21.402 -7.914 1.00 33.50 200 LEU A CA 1
ATOM 1500 C C . LEU A 1 200 ? -13.837 20.139 -7.257 1.00 33.50 200 LEU A C 1
ATOM 1502 O O . LEU A 1 200 ? -14.375 19.653 -6.262 1.00 33.50 200 LEU A O 1
ATOM 1506 N N . PRO A 1 201 ? -12.701 19.604 -7.737 1.00 40.28 201 PRO A N 1
ATOM 1507 C CA . PRO A 1 201 ? -11.747 18.908 -6.879 1.00 40.28 201 PRO A CA 1
ATOM 1508 C C . PRO A 1 201 ? -11.052 19.935 -5.973 1.00 40.28 201 PRO A C 1
ATOM 1510 O O . PRO A 1 201 ? -10.813 21.069 -6.383 1.00 40.28 201 PRO A O 1
ATOM 1513 N N . LEU A 1 202 ? -10.717 19.560 -4.739 1.00 41.06 202 LEU A N 1
ATOM 1514 C CA . LEU A 1 202 ? -9.868 20.387 -3.880 1.00 41.06 202 LEU A CA 1
ATOM 1515 C C . LEU A 1 202 ? -8.513 20.590 -4.568 1.00 41.06 202 LEU A C 1
ATOM 1517 O O . LEU A 1 202 ? -7.822 19.616 -4.866 1.00 41.06 202 LEU A O 1
ATOM 1521 N N . ASP A 1 203 ? -8.138 21.845 -4.812 1.00 41.22 203 ASP A N 1
ATOM 1522 C CA . ASP A 1 203 ? -6.773 22.187 -5.190 1.00 41.22 203 ASP A CA 1
ATOM 1523 C C . ASP A 1 203 ? -5.869 21.939 -3.972 1.00 41.22 203 ASP A C 1
ATOM 1525 O O . ASP A 1 203 ? -6.009 22.617 -2.945 1.00 41.22 203 ASP A O 1
ATOM 1529 N N . PRO A 1 204 ? -4.910 21.000 -4.064 1.00 40.97 204 PRO A N 1
ATOM 1530 C CA . PRO A 1 204 ? -3.960 20.740 -2.998 1.00 40.97 204 PRO A CA 1
ATOM 1531 C C . PRO A 1 204 ? -2.941 21.883 -2.841 1.00 40.97 204 PRO A C 1
ATOM 1533 O O . PRO A 1 204 ? -1.925 21.707 -2.189 1.00 40.97 204 PRO A O 1
ATOM 1536 N N . VAL A 1 205 ? -3.107 23.054 -3.446 1.00 36.72 205 VAL A N 1
ATOM 1537 C CA . VAL A 1 205 ? -2.253 24.225 -3.213 1.00 36.72 205 VAL A CA 1
ATOM 1538 C C . VAL A 1 205 ? -2.948 25.257 -2.326 1.00 36.72 205 VAL A C 1
ATOM 1540 O O . VAL A 1 205 ? -2.267 25.888 -1.520 1.00 36.72 205 VAL A O 1
ATOM 1543 N N . THR A 1 206 ? -4.276 25.388 -2.394 1.00 39.94 206 THR A N 1
ATOM 1544 C CA . THR A 1 206 ? -5.006 26.505 -1.766 1.00 39.94 206 THR A CA 1
ATOM 1545 C C . THR A 1 206 ? -6.019 26.104 -0.693 1.00 39.94 206 THR A C 1
ATOM 1547 O O . THR A 1 206 ? -6.445 26.972 0.068 1.00 39.94 206 THR A O 1
ATOM 1550 N N . GLY A 1 207 ? -6.409 24.825 -0.588 1.00 40.97 207 GLY A N 1
ATOM 1551 C CA . GLY A 1 207 ? -7.364 24.362 0.434 1.00 40.97 207 GLY A CA 1
ATOM 1552 C C . GLY A 1 207 ? -8.777 24.959 0.309 1.00 40.97 207 GLY A C 1
ATOM 1553 O O . GLY A 1 207 ? -9.613 24.753 1.184 1.00 40.97 207 GLY A O 1
ATOM 1554 N N . MET A 1 208 ? -9.058 25.685 -0.774 1.00 36.31 208 MET A N 1
ATOM 1555 C CA . MET A 1 208 ? -10.389 26.157 -1.149 1.00 36.31 208 MET A CA 1
ATOM 1556 C C . MET A 1 208 ? -10.850 25.385 -2.390 1.00 36.31 208 MET A C 1
ATOM 1558 O O . MET A 1 208 ? -10.036 25.031 -3.243 1.00 36.31 208 MET A O 1
ATOM 1562 N N . GLY A 1 209 ? -12.152 25.087 -2.477 1.00 38.09 209 GLY A N 1
ATOM 1563 C CA . GLY A 1 209 ? -12.735 24.336 -3.595 1.00 38.09 209 GLY A CA 1
ATOM 1564 C C . GLY A 1 209 ? -12.373 24.975 -4.938 1.00 38.09 209 GLY A C 1
ATOM 1565 O O . GLY A 1 209 ? -12.645 26.156 -5.151 1.00 38.09 209 GLY A O 1
ATOM 1566 N N . ALA A 1 210 ? -11.721 24.216 -5.821 1.00 38.59 210 ALA A N 1
ATOM 1567 C CA . ALA A 1 210 ? -11.041 24.783 -6.976 1.00 38.59 210 ALA A CA 1
ATOM 1568 C C . ALA A 1 210 ? -11.852 24.678 -8.256 1.00 38.59 210 ALA A C 1
ATOM 1570 O O . ALA A 1 210 ? -12.255 23.604 -8.678 1.00 38.59 210 ALA A O 1
ATOM 1571 N N . THR A 1 211 ? -12.065 25.837 -8.862 1.00 32.84 211 THR A N 1
ATOM 1572 C CA . THR A 1 211 ? -12.696 26.089 -10.155 1.00 32.84 211 THR A CA 1
ATOM 1573 C C . THR A 1 211 ? -12.225 25.142 -11.270 1.00 32.84 211 THR A C 1
ATOM 1575 O O . THR A 1 211 ? -11.079 25.234 -11.694 1.00 32.84 211 THR A O 1
ATOM 1578 N N . GLY A 1 212 ? -13.128 24.341 -11.848 1.00 33.31 212 GLY A N 1
ATOM 1579 C CA . GLY A 1 212 ? -12.949 23.724 -13.173 1.00 33.31 212 GLY A CA 1
ATOM 1580 C C . GLY A 1 212 ? -11.880 22.613 -13.273 1.00 33.31 212 GLY A C 1
ATOM 1581 O O . GLY A 1 212 ? -11.285 22.220 -12.277 1.00 33.31 212 GLY A O 1
ATOM 1582 N N . PRO A 1 213 ? -11.648 22.038 -14.473 1.00 33.19 213 PRO A N 1
ATOM 1583 C CA . PRO A 1 213 ? -10.840 20.828 -14.693 1.00 33.19 213 PRO A CA 1
ATOM 1584 C C . PRO A 1 213 ? -9.321 21.081 -14.584 1.00 33.19 213 PRO A C 1
ATOM 1586 O O . PRO A 1 213 ? -8.582 20.911 -15.551 1.00 33.19 213 PRO A O 1
ATOM 1589 N N . SER A 1 214 ? -8.832 21.505 -13.416 1.00 37.28 214 SER A N 1
ATOM 1590 C CA . SER A 1 214 ? -7.444 21.942 -13.222 1.00 37.28 214 SER A CA 1
ATOM 1591 C C . SER A 1 214 ? -6.632 21.060 -12.265 1.00 37.28 214 SER A C 1
ATOM 1593 O O . SER A 1 214 ? -6.140 21.531 -11.245 1.00 37.28 214 SER A O 1
ATOM 1595 N N . SER A 1 215 ? -6.417 19.790 -12.606 1.00 43.75 215 SER A N 1
ATOM 1596 C CA . SER A 1 215 ? -5.054 19.232 -12.588 1.00 43.75 215 SER A CA 1
ATOM 1597 C C . SER A 1 215 ? -5.040 17.835 -13.205 1.00 43.75 215 SER A C 1
ATOM 1599 O O . SER A 1 215 ? -5.812 16.963 -12.828 1.00 43.75 215 SER A O 1
ATOM 1601 N N . ASN A 1 216 ? -4.108 17.595 -14.126 1.00 46.09 216 ASN A N 1
ATOM 1602 C CA . ASN A 1 216 ? -3.788 16.236 -14.561 1.00 46.09 216 ASN A CA 1
ATOM 1603 C C . ASN A 1 216 ? -3.042 15.455 -13.457 1.00 46.09 216 ASN A C 1
ATOM 1605 O O . ASN A 1 216 ? -2.695 14.307 -13.674 1.00 46.09 216 ASN A O 1
ATOM 1609 N N . ALA A 1 217 ? -2.749 16.054 -12.297 1.00 49.56 217 ALA A N 1
ATOM 1610 C CA . ALA A 1 217 ? -1.868 15.484 -11.285 1.00 49.56 217 ALA A CA 1
ATOM 1611 C C . ALA A 1 217 ? -2.497 14.269 -10.571 1.00 49.56 217 ALA A C 1
ATOM 1613 O O . ALA A 1 217 ? -3.694 14.277 -10.281 1.00 49.56 217 ALA A O 1
ATOM 1614 N N . PRO A 1 218 ? -1.698 13.239 -10.249 1.00 59.81 218 PRO A N 1
ATOM 1615 C CA . PRO A 1 218 ? -2.179 12.078 -9.510 1.00 59.81 218 PRO A CA 1
ATOM 1616 C C . PRO A 1 218 ? -2.581 12.452 -8.075 1.00 59.81 218 PRO A C 1
ATOM 1618 O O . PRO A 1 218 ? -1.915 13.268 -7.429 1.00 59.81 218 PRO A O 1
ATOM 1621 N N . SER A 1 219 ? -3.658 11.850 -7.559 1.00 68.50 219 SER A N 1
ATOM 1622 C CA . SER A 1 219 ? -4.057 12.031 -6.158 1.00 68.50 219 SER A CA 1
ATOM 1623 C C . SER A 1 219 ? -3.089 11.292 -5.236 1.00 68.50 219 SER A C 1
ATOM 1625 O O . SER A 1 219 ? -2.691 10.167 -5.529 1.00 68.50 219 SER A O 1
ATOM 1627 N N . PHE A 1 220 ? -2.748 11.889 -4.089 1.00 70.69 220 PHE A N 1
ATOM 1628 C CA . PHE A 1 220 ? -2.032 11.186 -3.015 1.00 70.69 220 PHE A CA 1
ATOM 1629 C C . PHE A 1 220 ? -2.929 10.146 -2.323 1.00 70.69 220 PHE A C 1
ATOM 1631 O O . PHE A 1 220 ? -2.438 9.134 -1.833 1.00 70.69 220 PHE A O 1
ATOM 1638 N N . VAL A 1 221 ? -4.241 10.394 -2.266 1.00 75.75 221 VAL A N 1
ATOM 1639 C CA . VAL A 1 221 ? -5.206 9.596 -1.497 1.00 75.75 221 VAL A CA 1
ATOM 1640 C C . VAL A 1 221 ? -6.190 8.857 -2.402 1.00 75.75 221 VAL A C 1
ATOM 1642 O O . VAL A 1 221 ? -6.632 9.385 -3.425 1.00 75.75 221 VAL A O 1
ATOM 1645 N N . HIS A 1 222 ? -6.601 7.662 -1.977 1.00 79.12 222 HIS A N 1
ATOM 1646 C CA . HIS A 1 222 ? -7.706 6.918 -2.592 1.00 79.12 222 HIS A CA 1
ATOM 1647 C C . HIS A 1 222 ? -9.083 7.280 -2.014 1.00 79.12 222 HIS A C 1
ATOM 1649 O O . HIS A 1 222 ? -10.100 6.982 -2.638 1.00 79.12 222 HIS A O 1
ATOM 1655 N N . ILE A 1 223 ? -9.116 7.915 -0.841 1.00 82.50 223 ILE A N 1
ATOM 1656 C CA . ILE A 1 223 ? -10.322 8.375 -0.146 1.00 82.50 223 ILE A CA 1
ATOM 1657 C C . ILE A 1 223 ? -10.159 9.877 0.070 1.00 82.50 223 ILE A C 1
ATOM 1659 O O . ILE A 1 223 ? -9.212 10.305 0.726 1.00 82.50 223 ILE A O 1
ATOM 1663 N N . ALA A 1 224 ? -11.053 10.674 -0.506 1.00 76.12 224 ALA A N 1
ATOM 1664 C CA . ALA A 1 224 ? -11.022 12.120 -0.365 1.00 76.12 224 ALA A CA 1
ATOM 1665 C C . ALA A 1 224 ? -11.464 12.557 1.037 1.00 76.12 224 ALA A C 1
ATOM 1667 O O . ALA A 1 224 ? -12.335 11.935 1.661 1.00 76.12 224 ALA A O 1
ATOM 1668 N N . GLU A 1 225 ? -10.912 13.682 1.486 1.00 73.50 225 GLU A N 1
ATOM 1669 C CA . GLU A 1 225 ? -11.448 14.421 2.625 1.00 73.50 225 GLU A CA 1
ATOM 1670 C C . GLU A 1 225 ? -12.918 14.790 2.383 1.00 73.50 225 GLU A C 1
ATOM 1672 O O . GLU A 1 225 ? -13.375 14.941 1.246 1.00 73.50 225 GLU A O 1
ATOM 1677 N N . ARG A 1 226 ? -13.673 14.912 3.473 1.00 70.06 226 ARG A N 1
ATOM 1678 C CA . ARG A 1 226 ? -15.108 15.186 3.441 1.00 70.06 226 ARG A CA 1
ATOM 1679 C C . ARG A 1 226 ? -15.504 16.124 4.567 1.00 70.06 226 ARG A C 1
ATOM 1681 O O . ARG A 1 226 ? -14.896 16.112 5.636 1.00 70.06 226 ARG A O 1
ATOM 1688 N N . ASN A 1 227 ? -16.588 16.861 4.354 1.00 74.19 227 ASN A N 1
ATOM 1689 C CA . ASN A 1 227 ? -17.261 17.557 5.442 1.00 74.19 227 ASN A CA 1
ATOM 1690 C C . ASN A 1 227 ? -17.892 16.549 6.412 1.00 74.19 227 ASN A C 1
ATOM 1692 O O . ASN A 1 227 ? -18.225 15.417 6.039 1.00 74.19 227 ASN A O 1
ATOM 1696 N N . ALA A 1 228 ? -18.098 16.984 7.656 1.00 71.12 228 ALA A N 1
ATOM 1697 C CA . ALA A 1 228 ? -18.890 16.227 8.616 1.00 71.12 228 ALA A CA 1
ATOM 1698 C C . ALA A 1 228 ? -20.249 15.857 7.998 1.00 71.12 228 ALA A C 1
ATOM 1700 O O . ALA A 1 228 ? -20.852 16.663 7.291 1.00 71.12 228 ALA A O 1
ATOM 1701 N N . MET A 1 229 ? -20.718 14.635 8.261 1.00 71.94 229 MET A N 1
ATOM 1702 C CA . MET A 1 229 ? -21.994 14.092 7.759 1.00 71.94 229 MET A CA 1
ATOM 1703 C C . MET A 1 229 ? -22.089 13.862 6.240 1.00 71.94 229 MET A C 1
ATOM 1705 O O . MET A 1 229 ? -23.062 13.271 5.784 1.00 71.94 229 MET A O 1
ATOM 1709 N N . SER A 1 230 ? -21.098 14.268 5.442 1.00 75.38 230 SER A N 1
ATOM 1710 C CA . SER A 1 230 ? -21.024 13.900 4.021 1.00 75.38 230 SER A CA 1
ATOM 1711 C C . SER A 1 230 ? -20.404 12.513 3.847 1.00 75.38 230 SER A C 1
ATOM 1713 O O . SER A 1 230 ? -19.741 12.019 4.752 1.00 75.38 230 SER A O 1
ATOM 1715 N N . GLN A 1 231 ? -20.582 11.868 2.697 1.00 76.75 231 GLN A N 1
ATOM 1716 C CA . GLN A 1 231 ? -19.802 10.680 2.338 1.00 76.75 231 GLN A CA 1
ATOM 1717 C C . GLN A 1 231 ? -18.471 11.112 1.703 1.00 76.75 231 GLN A C 1
ATOM 1719 O O . GLN A 1 231 ? -18.420 12.131 1.016 1.00 76.75 231 GLN A O 1
ATOM 1724 N N . SER A 1 232 ? -17.392 10.358 1.927 1.00 79.12 232 SER A N 1
ATOM 1725 C CA . SER A 1 232 ? -16.121 10.594 1.228 1.00 79.12 232 SER A CA 1
ATOM 1726 C C . SER A 1 232 ? -16.224 10.153 -0.225 1.00 79.12 232 SER A C 1
ATOM 1728 O O . SER A 1 232 ? -16.839 9.132 -0.532 1.00 79.12 232 SER A O 1
ATOM 1730 N N . HIS A 1 233 ? -15.552 10.880 -1.113 1.00 77.50 233 HIS A N 1
ATOM 1731 C CA . HIS A 1 233 ? -15.354 10.421 -2.482 1.00 77.50 233 HIS A CA 1
ATOM 1732 C C . HIS A 1 233 ? -14.266 9.349 -2.522 1.00 77.50 233 HIS A C 1
ATOM 1734 O O . HIS A 1 233 ? -13.206 9.504 -1.916 1.00 77.50 233 HIS A O 1
ATOM 1740 N N . LEU A 1 234 ? -14.526 8.268 -3.250 1.00 81.44 234 LEU A N 1
ATOM 1741 C CA . LEU A 1 234 ? -13.600 7.153 -3.419 1.00 81.44 234 LEU A CA 1
ATOM 1742 C C . LEU A 1 234 ? -12.999 7.201 -4.825 1.00 81.44 234 LEU A C 1
ATOM 1744 O O . LEU A 1 234 ? -13.679 7.547 -5.792 1.00 81.44 234 LEU A O 1
ATOM 1748 N N . SER A 1 235 ? -11.713 6.877 -4.937 1.00 78.81 235 SER A N 1
ATOM 1749 C CA . SER A 1 235 ? -11.032 6.793 -6.229 1.00 78.81 235 SER A CA 1
ATOM 1750 C C . SER A 1 235 ? -11.611 5.671 -7.083 1.00 78.81 235 SER A C 1
ATOM 1752 O O . SER A 1 235 ? -12.083 4.658 -6.567 1.00 78.81 235 SER A O 1
ATOM 1754 N N . ARG A 1 236 ? -11.496 5.818 -8.403 1.00 77.38 236 ARG A N 1
ATOM 1755 C CA . ARG A 1 236 ? -11.971 4.813 -9.358 1.00 77.38 236 ARG A CA 1
ATOM 1756 C C . ARG A 1 236 ? -11.301 3.448 -9.191 1.00 77.38 236 ARG A C 1
ATOM 1758 O O . ARG A 1 236 ? -11.905 2.423 -9.470 1.00 77.38 236 ARG A O 1
ATOM 1765 N N . PHE A 1 237 ? -10.070 3.445 -8.695 1.00 82.69 237 PHE A N 1
ATOM 1766 C CA . PHE A 1 237 ? -9.358 2.232 -8.321 1.00 82.69 237 PHE A CA 1
ATOM 1767 C C . PHE A 1 237 ? -10.079 1.427 -7.229 1.00 82.69 237 PHE A C 1
ATOM 1769 O O . PHE A 1 237 ? -10.141 0.202 -7.289 1.00 82.69 237 PHE A O 1
ATOM 1776 N N . LEU A 1 238 ? -10.657 2.121 -6.243 1.00 84.44 238 LEU A N 1
ATOM 1777 C CA . LEU A 1 238 ? -11.414 1.481 -5.172 1.00 84.44 238 LEU A CA 1
ATOM 1778 C C . LEU A 1 238 ? -12.759 0.951 -5.670 1.00 84.44 238 LEU A C 1
ATOM 1780 O O . LEU A 1 238 ? -13.148 -0.144 -5.290 1.00 84.44 238 LEU A O 1
ATOM 1784 N N . THR A 1 239 ? -13.470 1.733 -6.483 1.00 83.19 239 THR A N 1
ATOM 1785 C CA . THR A 1 239 ? -14.888 1.489 -6.797 1.00 83.19 239 THR A CA 1
ATOM 1786 C C . THR A 1 239 ? -15.147 0.786 -8.122 1.00 83.19 239 THR A C 1
ATOM 1788 O O . THR A 1 239 ? -16.278 0.379 -8.365 1.00 83.19 239 THR A O 1
ATOM 1791 N N . GLY A 1 240 ? -14.176 0.763 -9.035 1.00 77.62 240 GLY A N 1
ATOM 1792 C CA . GLY A 1 240 ? -14.358 0.247 -10.395 1.00 77.62 240 GLY A CA 1
ATOM 1793 C C . GLY A 1 240 ? -15.365 0.970 -11.265 1.00 77.62 240 GLY A C 1
ATOM 1794 O O . GLY A 1 240 ? -15.748 0.475 -12.322 1.00 77.62 240 GLY A O 1
ATOM 1795 N N . THR A 1 241 ? -15.806 2.149 -10.839 1.00 71.56 241 THR A N 1
ATOM 1796 C CA . THR A 1 241 ? -16.783 2.948 -11.576 1.00 71.56 241 THR A CA 1
ATOM 1797 C C . THR A 1 241 ? -16.193 3.471 -12.890 1.00 71.56 241 THR A C 1
ATOM 1799 O O . THR A 1 241 ? -14.991 3.631 -13.022 1.00 71.56 241 THR A O 1
ATOM 1802 N N . GLY A 1 242 ? -17.015 3.788 -13.890 1.00 69.50 242 GLY A N 1
ATOM 1803 C CA . GLY A 1 242 ? -16.531 4.312 -15.178 1.00 69.50 242 GLY A CA 1
ATOM 1804 C C . GLY A 1 242 ? -16.041 3.234 -16.154 1.00 69.50 242 GLY A C 1
ATOM 1805 O O . GLY A 1 242 ? -16.310 2.050 -15.983 1.00 69.50 242 GLY A O 1
ATOM 1806 N N . SER A 1 243 ? -15.378 3.651 -17.237 1.00 74.88 243 SER A N 1
ATOM 1807 C CA . SER A 1 243 ? -14.860 2.722 -18.247 1.00 74.88 243 SER A CA 1
ATOM 1808 C C . SER A 1 243 ? -13.567 2.060 -17.782 1.00 74.88 243 SER A C 1
ATOM 1810 O O . SER A 1 243 ? -12.775 2.677 -17.062 1.00 74.88 243 SER A O 1
ATOM 1812 N N . ALA A 1 244 ? -13.326 0.839 -18.265 1.00 81.06 244 ALA A N 1
ATOM 1813 C CA . ALA A 1 244 ? -12.036 0.179 -18.125 1.00 81.06 244 ALA A CA 1
ATOM 1814 C C . ALA A 1 244 ? -10.897 1.097 -18.605 1.00 81.06 244 ALA A C 1
ATOM 1816 O O . ALA A 1 244 ? -11.049 1.852 -19.572 1.00 81.06 244 ALA A O 1
ATOM 1817 N N . LEU A 1 245 ? -9.769 1.039 -17.907 1.00 81.69 245 LEU A N 1
ATOM 1818 C CA . LEU A 1 245 ? -8.538 1.718 -18.281 1.00 81.69 245 LEU A CA 1
ATOM 1819 C C . LEU A 1 245 ? -7.795 0.872 -19.303 1.00 81.69 245 LEU A C 1
ATOM 1821 O O . LEU A 1 245 ? -7.479 -0.277 -19.031 1.00 81.69 245 LEU A O 1
ATOM 1825 N N . SER A 1 246 ? -7.511 1.411 -20.482 1.00 88.12 246 SER A N 1
ATOM 1826 C CA . SER A 1 246 ? -6.647 0.710 -21.429 1.00 88.12 246 SER A CA 1
ATOM 1827 C C . SER A 1 246 ? -5.225 0.651 -20.887 1.00 88.12 246 SER A C 1
ATOM 1829 O O . SER A 1 246 ? -4.631 1.685 -20.589 1.00 88.12 246 SER A O 1
ATOM 1831 N N . ASP A 1 247 ? -4.686 -0.560 -20.795 1.00 91.19 247 ASP A N 1
ATOM 1832 C CA . ASP A 1 247 ? -3.276 -0.806 -20.534 1.00 91.19 247 ASP A CA 1
ATOM 1833 C C . ASP A 1 247 ? -2.415 0.004 -21.524 1.00 91.19 247 ASP A C 1
ATOM 1835 O O . ASP A 1 247 ? -2.650 -0.073 -22.736 1.00 91.19 247 ASP A O 1
ATOM 1839 N N . PRO A 1 248 ? -1.427 0.782 -21.053 1.00 88.56 248 PRO A N 1
ATOM 1840 C CA . PRO A 1 248 ? -0.782 1.803 -21.878 1.00 88.56 248 PRO A CA 1
ATOM 1841 C C . PRO A 1 248 ? 0.141 1.249 -22.975 1.00 88.56 248 PRO A C 1
ATOM 1843 O O . PRO A 1 248 ? 0.615 2.021 -23.805 1.00 88.56 248 PRO A O 1
ATOM 1846 N N . VAL A 1 249 ? 0.397 -0.065 -22.998 1.00 94.25 249 VAL A N 1
ATOM 1847 C CA . VAL A 1 249 ? 1.217 -0.719 -24.034 1.00 94.25 249 VAL A CA 1
ATOM 1848 C C . VAL A 1 249 ? 0.383 -1.665 -24.887 1.00 94.25 249 VAL A C 1
ATOM 1850 O O . VAL A 1 249 ? 0.402 -1.567 -26.110 1.00 94.25 249 VAL A O 1
ATOM 1853 N N . SER A 1 250 ? -0.375 -2.567 -24.266 1.00 94.44 250 SER A N 1
ATOM 1854 C CA . SER A 1 250 ? -1.155 -3.580 -24.990 1.00 94.44 250 SER A CA 1
ATOM 1855 C C . SER A 1 250 ? -2.550 -3.112 -25.411 1.00 94.44 250 SER A C 1
ATOM 1857 O O . SER A 1 250 ? -3.179 -3.747 -26.254 1.00 94.44 250 SER A O 1
ATOM 1859 N N . GLY A 1 251 ? -3.073 -2.045 -24.798 1.00 92.12 251 GLY A N 1
ATOM 1860 C CA . GLY A 1 251 ? -4.458 -1.606 -24.962 1.00 92.12 251 GLY A CA 1
ATOM 1861 C C . GLY A 1 251 ? -5.496 -2.502 -24.276 1.00 92.12 251 GLY A C 1
ATOM 1862 O O . GLY A 1 251 ? -6.683 -2.167 -24.306 1.00 92.12 251 GLY A O 1
ATOM 1863 N N . VAL A 1 252 ? -5.078 -3.611 -23.645 1.00 93.31 252 VAL A N 1
ATOM 1864 C CA . VAL A 1 252 ? -5.963 -4.524 -22.908 1.00 93.31 252 VAL A CA 1
ATOM 1865 C C . VAL A 1 252 ? -6.745 -3.736 -21.850 1.00 93.31 252 VAL A C 1
ATOM 1867 O O . VAL A 1 252 ? -6.136 -3.028 -21.047 1.00 93.31 252 VAL A O 1
ATOM 1870 N N . PRO A 1 253 ? -8.086 -3.821 -21.822 1.00 90.31 253 PRO A N 1
ATOM 1871 C CA . PRO A 1 253 ? -8.875 -3.141 -20.804 1.00 90.31 253 PRO A CA 1
ATOM 1872 C C . PRO A 1 253 ? -8.595 -3.691 -19.394 1.00 90.31 253 PRO A C 1
ATOM 1874 O O . PRO A 1 253 ? -8.701 -4.892 -19.156 1.00 90.31 253 PRO A O 1
ATOM 1877 N N . ARG A 1 254 ? -8.296 -2.798 -18.449 1.00 88.00 254 ARG A N 1
ATOM 1878 C CA . ARG A 1 254 ? -8.088 -3.052 -17.018 1.00 88.00 254 ARG A CA 1
ATOM 1879 C C . ARG A 1 254 ? -9.258 -2.494 -16.216 1.00 88.00 254 ARG A C 1
ATOM 1881 O O . ARG A 1 254 ? -9.639 -1.332 -16.374 1.00 88.00 254 ARG A O 1
ATOM 1888 N N . VAL A 1 255 ? -9.829 -3.323 -15.352 1.00 85.25 255 VAL A N 1
ATOM 1889 C CA . VAL A 1 255 ? -10.889 -2.937 -14.415 1.00 85.25 255 VAL A CA 1
ATOM 1890 C C . VAL A 1 255 ? -10.361 -3.157 -13.009 1.00 85.25 255 VAL A C 1
ATOM 1892 O O . VAL A 1 255 ? -9.789 -4.203 -12.717 1.00 85.25 255 VAL A O 1
ATOM 1895 N N . PHE A 1 256 ? -10.560 -2.166 -12.152 1.00 85.38 256 PHE A N 1
ATOM 1896 C CA . PHE A 1 256 ? -10.183 -2.218 -10.746 1.00 85.38 256 PHE A CA 1
ATOM 1897 C C . PHE A 1 256 ? -11.454 -2.283 -9.915 1.00 85.38 256 PHE A C 1
ATOM 1899 O O . PHE A 1 256 ? -12.422 -1.649 -10.287 1.00 85.38 256 PHE A O 1
ATOM 1906 N N . ASP A 1 257 ? -11.477 -3.031 -8.823 1.00 87.62 257 ASP A N 1
ATOM 1907 C CA . ASP A 1 257 ? -12.547 -2.969 -7.821 1.00 87.62 257 ASP A CA 1
ATOM 1908 C C . ASP A 1 257 ? -11.960 -3.448 -6.493 1.00 87.62 257 ASP A C 1
ATOM 1910 O O . ASP A 1 257 ? -12.171 -4.575 -6.030 1.00 87.62 257 ASP A O 1
ATOM 1914 N N . ASP A 1 258 ? -11.085 -2.608 -5.936 1.00 88.06 258 ASP A N 1
ATOM 1915 C CA . ASP A 1 258 ? -10.343 -2.969 -4.734 1.00 88.06 258 ASP A CA 1
ATOM 1916 C C . ASP A 1 258 ? -11.268 -3.122 -3.517 1.00 88.06 258 ASP A C 1
ATOM 1918 O O . ASP A 1 258 ? -10.957 -3.898 -2.616 1.00 88.06 258 ASP A O 1
ATOM 1922 N N . LEU A 1 259 ? -12.425 -2.448 -3.488 1.00 90.00 259 LEU A N 1
ATOM 1923 C CA . LEU A 1 259 ? -13.414 -2.629 -2.422 1.00 90.00 259 LEU A CA 1
ATOM 1924 C C . LEU A 1 259 ? -14.030 -4.024 -2.461 1.00 90.00 259 LEU A C 1
ATOM 1926 O O . LEU A 1 259 ? -14.026 -4.702 -1.433 1.00 90.00 259 LEU A O 1
ATOM 1930 N N . THR A 1 260 ? -14.504 -4.481 -3.623 1.00 90.44 260 THR A N 1
ATOM 1931 C CA . THR A 1 260 ? -15.059 -5.836 -3.754 1.00 90.44 260 THR A CA 1
ATOM 1932 C C . THR A 1 260 ? -13.991 -6.889 -3.471 1.00 90.44 260 THR A C 1
A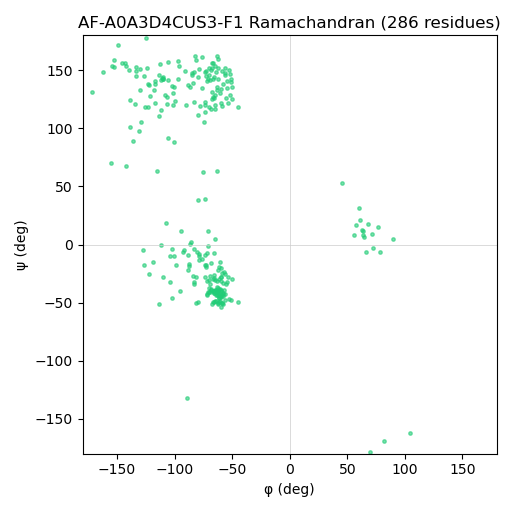TOM 1934 O O . THR A 1 260 ? -14.256 -7.856 -2.751 1.00 90.44 260 THR A O 1
ATOM 1937 N N . ARG A 1 261 ? -12.755 -6.685 -3.951 1.00 89.75 261 ARG A N 1
ATOM 1938 C CA . ARG A 1 261 ? -11.634 -7.580 -3.632 1.00 89.75 261 ARG A CA 1
ATOM 1939 C C . ARG A 1 261 ? -11.385 -7.654 -2.122 1.00 89.75 261 ARG A C 1
ATOM 1941 O O . ARG A 1 261 ? -11.329 -8.751 -1.573 1.00 89.75 261 ARG A O 1
ATOM 1948 N N . ARG A 1 262 ? -11.268 -6.512 -1.433 1.00 90.38 262 ARG A N 1
ATOM 1949 C CA . ARG A 1 262 ? -11.045 -6.474 0.024 1.00 90.38 262 ARG A CA 1
ATOM 1950 C C . ARG A 1 262 ? -12.205 -7.073 0.807 1.00 90.38 262 ARG A C 1
ATOM 1952 O O . ARG A 1 262 ? -11.958 -7.728 1.813 1.00 90.38 262 ARG A O 1
ATOM 1959 N N . ALA A 1 263 ? -13.443 -6.878 0.357 1.00 90.81 263 ALA A N 1
ATOM 1960 C CA . ALA A 1 263 ? -14.610 -7.499 0.974 1.00 90.81 263 ALA A CA 1
ATOM 1961 C C . ALA A 1 263 ? -14.537 -9.032 0.883 1.00 90.81 263 ALA A C 1
ATOM 1963 O O . ALA A 1 263 ? -14.768 -9.708 1.882 1.00 90.81 263 ALA A O 1
ATOM 1964 N N . ALA A 1 264 ? -14.143 -9.576 -0.274 1.00 90.62 264 ALA A N 1
ATOM 1965 C CA . ALA A 1 264 ? -13.945 -11.015 -0.450 1.00 90.62 264 ALA A CA 1
ATOM 1966 C C . ALA A 1 264 ? -12.783 -11.561 0.399 1.00 90.62 264 ALA A C 1
ATOM 1968 O O . ALA A 1 264 ? -12.898 -12.635 0.986 1.00 90.62 264 ALA A O 1
ATOM 1969 N N . ASP A 1 265 ? -11.677 -10.821 0.500 1.00 88.56 265 ASP A N 1
ATOM 1970 C CA . ASP A 1 265 ? -10.532 -11.203 1.331 1.00 88.56 265 ASP A CA 1
ATOM 1971 C C . ASP A 1 265 ? -10.884 -11.177 2.834 1.00 88.56 265 ASP A C 1
ATOM 1973 O O . ASP A 1 265 ? -10.514 -12.092 3.576 1.00 88.56 265 ASP A O 1
ATOM 1977 N N . LEU A 1 266 ? -11.652 -10.176 3.282 1.00 91.31 266 LEU A N 1
ATOM 1978 C CA . LEU A 1 266 ? -12.166 -10.097 4.652 1.00 91.31 266 LEU A CA 1
ATOM 1979 C C . LEU A 1 266 ? -13.159 -11.228 4.949 1.00 91.31 266 LEU A C 1
ATOM 1981 O O . LEU A 1 266 ? -13.093 -11.831 6.017 1.00 91.31 266 LEU A O 1
ATOM 1985 N N . ASP A 1 267 ? -14.047 -11.545 4.006 1.00 92.12 267 ASP A N 1
ATOM 1986 C CA . ASP A 1 267 ? -14.994 -12.654 4.133 1.00 92.12 267 ASP A CA 1
ATOM 1987 C C . ASP A 1 267 ? -14.291 -14.007 4.225 1.00 92.12 267 ASP A C 1
ATOM 1989 O O . ASP A 1 267 ? -14.583 -14.813 5.115 1.00 92.12 267 ASP A O 1
ATOM 1993 N N . PHE A 1 268 ? -13.280 -14.220 3.382 1.00 90.75 268 PHE A N 1
ATOM 1994 C CA . PHE A 1 268 ? -12.418 -15.389 3.475 1.00 90.75 268 PHE A CA 1
ATOM 1995 C C . PHE A 1 268 ? -11.776 -15.478 4.866 1.00 90.75 268 PHE A C 1
ATOM 1997 O O . PHE A 1 268 ? -11.826 -16.535 5.500 1.00 90.75 268 PHE A O 1
ATOM 2004 N N . ALA A 1 269 ? -11.211 -14.376 5.372 1.00 90.56 269 ALA A N 1
ATOM 2005 C CA . ALA A 1 269 ? -10.597 -14.333 6.696 1.00 90.56 269 ALA A CA 1
ATOM 2006 C C . ALA A 1 269 ? -11.597 -14.601 7.831 1.00 90.56 269 ALA A C 1
ATOM 2008 O O . ALA A 1 269 ? -11.285 -15.340 8.765 1.00 90.56 269 ALA A O 1
ATOM 2009 N N . ALA A 1 270 ? -12.814 -14.071 7.740 1.00 92.88 270 ALA A N 1
ATOM 2010 C CA . ALA A 1 270 ? -13.858 -14.250 8.742 1.00 92.88 270 ALA A CA 1
ATOM 2011 C C . ALA A 1 270 ? -14.420 -15.682 8.770 1.00 92.88 270 ALA A C 1
ATOM 2013 O O . ALA A 1 270 ? -14.689 -16.229 9.847 1.00 92.88 270 ALA A O 1
ATOM 2014 N N . ASN A 1 271 ? -14.566 -16.324 7.608 1.00 92.38 271 ASN A N 1
ATOM 2015 C CA . ASN A 1 271 ? -15.390 -17.526 7.481 1.00 92.38 271 ASN A CA 1
ATOM 2016 C C . ASN A 1 271 ? -14.595 -18.813 7.231 1.00 92.38 271 ASN A C 1
ATOM 2018 O O . ASN A 1 271 ? -14.990 -19.875 7.722 1.00 92.38 271 ASN A O 1
ATOM 2022 N N . MET A 1 272 ? -13.417 -18.757 6.606 1.00 88.38 272 MET A N 1
ATOM 2023 C CA . MET A 1 272 ? -12.708 -19.977 6.203 1.00 88.38 272 MET A CA 1
ATOM 2024 C C . MET A 1 272 ? -12.059 -20.738 7.367 1.00 88.38 272 MET A C 1
ATOM 2026 O O . MET A 1 272 ? -11.642 -20.138 8.362 1.00 88.38 272 MET A O 1
ATOM 2030 N N . PRO A 1 273 ? -11.952 -22.078 7.293 1.00 88.62 273 PRO A N 1
ATOM 2031 C CA . PRO A 1 273 ? -11.262 -22.864 8.313 1.00 88.62 273 PRO A CA 1
ATOM 2032 C C . PRO A 1 273 ? -9.818 -22.393 8.524 1.00 88.62 273 PRO A C 1
ATOM 2034 O O . PRO A 1 273 ? -9.140 -22.008 7.574 1.00 88.62 273 PRO A O 1
ATOM 2037 N N . CYS A 1 274 ? -9.307 -22.506 9.753 1.00 86.94 274 CYS A N 1
ATOM 2038 C CA . CYS A 1 274 ? -7.946 -22.066 10.082 1.00 86.94 274 CYS A CA 1
ATOM 2039 C C . CYS A 1 274 ? -6.855 -22.687 9.207 1.00 86.94 274 CYS A C 1
ATOM 2041 O O . CYS A 1 274 ? -5.881 -22.017 8.882 1.00 86.94 274 CYS A O 1
ATOM 2043 N N . LEU A 1 275 ? -7.042 -23.943 8.793 1.00 83.50 275 LEU A N 1
ATOM 2044 C CA . LEU A 1 275 ? -6.115 -24.624 7.894 1.00 83.50 275 LEU A CA 1
ATOM 2045 C C . LEU A 1 275 ? -5.986 -23.896 6.545 1.00 83.50 275 LEU A C 1
ATOM 2047 O O . LEU A 1 275 ? -4.886 -23.775 6.018 1.00 83.50 275 LEU A O 1
ATOM 2051 N N . MET A 1 276 ? -7.088 -23.361 6.015 1.00 78.81 276 MET A N 1
ATOM 2052 C CA . MET A 1 276 ? -7.086 -22.606 4.758 1.00 78.81 276 MET A CA 1
ATOM 2053 C C . MET A 1 276 ? -6.388 -21.254 4.930 1.00 78.81 276 MET A C 1
ATOM 2055 O O . MET A 1 276 ? -5.576 -20.892 4.088 1.00 78.81 276 MET A O 1
ATOM 2059 N N . LEU A 1 277 ? -6.617 -20.562 6.051 1.00 73.12 277 LEU A N 1
ATOM 2060 C CA . LEU A 1 277 ? -5.941 -19.297 6.373 1.00 73.12 277 LEU A CA 1
ATOM 2061 C C . LEU A 1 277 ? -4.417 -19.443 6.459 1.00 73.12 277 LEU A C 1
ATOM 2063 O O . LEU A 1 277 ? -3.689 -18.579 5.979 1.00 73.12 277 LEU A O 1
ATOM 2067 N N . SER A 1 278 ? -3.925 -20.550 7.024 1.00 65.50 278 SER A N 1
ATOM 2068 C CA . SER A 1 278 ? -2.484 -20.828 7.101 1.00 65.50 278 SER A CA 1
ATOM 2069 C C . SER A 1 278 ? -1.840 -21.210 5.765 1.00 65.50 278 SER A C 1
ATOM 2071 O O . SER A 1 278 ? -0.621 -21.132 5.638 1.00 65.50 278 SER A O 1
ATOM 2073 N N . LEU A 1 279 ? -2.637 -21.641 4.782 1.00 61.00 279 LEU A N 1
ATOM 2074 C CA . LEU A 1 279 ? -2.161 -22.126 3.482 1.00 61.00 279 LEU A CA 1
ATOM 2075 C C . LEU A 1 279 ? -2.319 -21.097 2.359 1.00 61.00 279 LEU A C 1
ATOM 2077 O O . LEU A 1 279 ? -1.877 -21.351 1.242 1.00 61.00 279 LEU A O 1
ATOM 2081 N N . THR A 1 280 ? -2.926 -19.942 2.634 1.00 60.06 280 THR A N 1
ATOM 2082 C CA . THR A 1 280 ? -3.064 -18.843 1.676 1.00 60.06 280 THR A CA 1
ATOM 2083 C C . THR A 1 280 ? -2.026 -17.747 1.934 1.00 60.06 280 THR A C 1
ATOM 2085 O O . THR A 1 280 ? -2.351 -16.761 2.597 1.00 60.06 280 THR A O 1
ATOM 2088 N N . PRO A 1 281 ? -0.810 -17.821 1.353 1.00 49.59 281 PRO A N 1
ATOM 2089 C CA . PRO A 1 281 ? 0.047 -16.637 1.234 1.00 49.59 281 PRO A CA 1
ATOM 2090 C C . PRO A 1 281 ? -0.641 -15.524 0.414 1.00 49.59 281 PRO A C 1
ATOM 2092 O O . PRO A 1 281 ? -0.328 -14.348 0.570 1.00 49.59 281 PRO A O 1
ATOM 2095 N N . ALA A 1 282 ? -1.652 -15.893 -0.385 1.00 44.91 282 ALA A N 1
ATOM 2096 C CA . ALA A 1 282 ? -2.416 -15.035 -1.283 1.00 44.91 282 ALA A CA 1
ATOM 2097 C C . ALA A 1 282 ? -3.144 -13.851 -0.621 1.00 44.91 282 ALA A C 1
ATOM 2099 O O . ALA A 1 282 ? -3.386 -12.865 -1.301 1.00 44.91 282 ALA A O 1
ATOM 2100 N N . LEU A 1 283 ? -3.481 -13.881 0.673 1.00 48.59 283 LEU A N 1
ATOM 2101 C CA . LEU A 1 283 ? -4.067 -12.694 1.322 1.00 48.59 283 LEU A CA 1
ATOM 2102 C C . LEU A 1 283 ? -3.026 -11.589 1.567 1.00 48.59 283 LEU A C 1
ATOM 2104 O O . LEU A 1 283 ? -3.375 -10.412 1.576 1.00 48.59 283 LEU A O 1
ATOM 2108 N N . ALA A 1 284 ? -1.752 -11.960 1.742 1.00 38.62 284 ALA A N 1
ATOM 2109 C CA . ALA A 1 284 ? -0.647 -11.028 1.966 1.00 38.62 284 ALA A CA 1
ATOM 2110 C C . ALA A 1 284 ? 0.001 -10.533 0.659 1.00 38.62 284 ALA A C 1
ATOM 2112 O O . ALA A 1 284 ? 0.636 -9.483 0.667 1.00 38.62 284 ALA A O 1
ATOM 2113 N N . THR A 1 285 ? -0.159 -11.275 -0.444 1.00 39.69 285 THR A N 1
ATOM 2114 C CA . THR A 1 285 ? 0.484 -10.999 -1.745 1.00 39.69 285 THR A CA 1
ATOM 2115 C C . THR A 1 285 ? -0.488 -10.575 -2.847 1.00 39.69 285 THR A C 1
ATOM 2117 O O . THR A 1 285 ? -0.050 -10.244 -3.941 1.00 39.69 285 THR A O 1
ATOM 2120 N N . ARG A 1 286 ? -1.802 -10.497 -2.574 1.00 46.69 286 ARG A N 1
ATOM 2121 C CA . ARG A 1 286 ? -2.797 -9.808 -3.429 1.00 46.69 286 ARG A CA 1
ATOM 2122 C C . ARG A 1 286 ? -2.677 -8.280 -3.336 1.00 46.69 286 ARG A C 1
ATOM 2124 O O . ARG A 1 286 ? -3.670 -7.555 -3.279 1.00 46.69 286 ARG A O 1
ATOM 2131 N N . SER A 1 287 ? -1.455 -7.776 -3.270 1.00 37.62 287 SER A N 1
ATOM 2132 C CA . SER A 1 287 ? -1.163 -6.420 -3.705 1.00 37.62 287 SER A CA 1
ATOM 2133 C C . SER A 1 287 ? -1.183 -6.452 -5.233 1.00 37.62 287 SER A C 1
ATOM 2135 O O . SER A 1 287 ? -0.319 -7.075 -5.838 1.00 37.62 287 SER A O 1
ATOM 2137 N N . HIS A 1 288 ? -2.277 -5.899 -5.761 1.00 43.53 288 HIS A N 1
ATOM 2138 C CA . HIS A 1 288 ? -2.572 -5.454 -7.128 1.00 43.53 288 HIS A CA 1
ATOM 2139 C C . HIS A 1 288 ? -1.967 -6.220 -8.319 1.00 43.53 288 HIS A C 1
ATOM 2141 O O . HIS A 1 288 ? -0.741 -6.192 -8.545 1.00 43.53 288 HIS A O 1
#

pLDDT: mean 82.87, std 17.77, range [32.84, 98.44]

Secondary structure (DSSP, 8-state):
----EEEEEPP---SHHHHHHHHHHHHHGGGSPPTTT-TT--HHHHHHHHHHHHHSTTSSTTSGGG--EEEEEEE--SSPTTSPPEEEEEEE-SSSSSTTSEEEE--TT-B-GGGTT-HHHHHHHHHSHHHHHTT-----S-BTTBSS-B-S-EE-SSTT-----TT-S-HHHHHHHHHTSHHHIIIIIT--PPPP-TT-PBPTTTSSB--SS---PPPS-SB----TTSPPPB-HHHH--SSPEEPTTT--EE---HHHHHHHHHHHHHHS-HHHHHH-THHHH---

Radius of gyration: 20.47 Å; Cα contacts (8 Å, |Δi|>4): 510; chains: 1; bounding box: 54×51×48 Å